Protein AF-A0A7X7URI5-F1 (afdb_monomer)

Sequence (257 aa):
MKNFSVNIKKIWYSVTDGQGRPTDWIPMIDDVKEGTLAITQGTPSVTPLKNELGQTKASKIEASQKEIALEIIGLDPNLIQKFAGGTSTNSGDTHEFKATLAPNSLQRLGIMALSDNNVLYELPYVEFSAAPQIDNTADGQRFVVNGAALYPLDGTTSDFYFTILNETAAKKAAITAFTFANIVGNATINSTAKTVTATVSSAGSATSITPHITVSKGAYVSSPYSGETKNLATTTDYVVEAADGTKETWKVKVNQG

Radius of gyration: 19.39 Å; Cα contacts (8 Å, |Δi|>4): 683; chains: 1; bounding box: 46×36×53 Å

Mean predicted aligned error: 8.71 Å

Structure (mmCIF, N/CA/C/O backbone):
data_AF-A0A7X7URI5-F1
#
_entry.id   AF-A0A7X7URI5-F1
#
loop_
_atom_site.group_PDB
_atom_site.id
_atom_site.type_symbol
_atom_site.label_atom_id
_atom_site.label_alt_id
_atom_site.label_comp_id
_atom_site.label_asym_id
_atom_site.label_entity_id
_atom_site.label_seq_id
_atom_site.pdbx_PDB_ins_code
_atom_site.Cartn_x
_atom_site.Cartn_y
_atom_site.Cartn_z
_atom_site.occupancy
_atom_site.B_iso_or_equiv
_atom_site.auth_seq_id
_atom_site.auth_comp_id
_atom_site.auth_asym_id
_atom_site.auth_atom_id
_atom_site.pdbx_PDB_model_num
ATOM 1 N N . MET A 1 1 ? 1.188 -6.665 -25.127 1.00 55.03 1 MET A N 1
ATOM 2 C CA . MET A 1 1 ? 0.936 -5.364 -24.459 1.00 55.03 1 MET A CA 1
ATOM 3 C C . MET A 1 1 ? 1.970 -4.397 -25.010 1.00 55.03 1 MET A C 1
ATOM 5 O O . MET A 1 1 ? 3.105 -4.817 -25.169 1.00 55.03 1 MET A O 1
ATOM 9 N N . LYS A 1 2 ? 1.602 -3.175 -25.404 1.00 63.09 2 LYS A N 1
ATOM 10 C CA . LYS A 1 2 ? 2.573 -2.216 -25.959 1.00 63.09 2 LYS A CA 1
ATOM 11 C C . LYS A 1 2 ? 3.425 -1.671 -24.804 1.00 63.09 2 LYS A C 1
ATOM 13 O O . LYS A 1 2 ? 2.850 -1.349 -23.770 1.00 63.09 2 LYS A O 1
ATOM 18 N N . ASN A 1 3 ? 4.746 -1.612 -24.969 1.00 79.06 3 ASN A N 1
ATOM 19 C CA . ASN A 1 3 ? 5.656 -1.051 -23.965 1.00 79.06 3 ASN A CA 1
ATOM 20 C C . ASN A 1 3 ? 5.247 0.389 -23.644 1.00 79.06 3 ASN A C 1
ATOM 22 O O . ASN A 1 3 ? 4.914 1.145 -24.563 1.00 79.06 3 ASN A O 1
ATOM 26 N N . PHE A 1 4 ? 5.272 0.763 -22.369 1.00 81.25 4 PHE A N 1
ATOM 27 C CA . PHE A 1 4 ? 4.947 2.119 -21.943 1.00 81.25 4 PHE A CA 1
ATOM 28 C C . PHE A 1 4 ? 5.827 2.571 -20.782 1.00 81.25 4 PHE A C 1
ATOM 30 O O . PHE A 1 4 ? 6.364 1.760 -20.032 1.00 81.25 4 PHE A O 1
ATOM 37 N N . SER A 1 5 ? 5.943 3.887 -20.653 1.00 89.44 5 SER A N 1
ATOM 38 C CA . SER A 1 5 ? 6.639 4.569 -19.573 1.00 89.44 5 SER A CA 1
ATOM 39 C C . SER A 1 5 ? 5.763 5.724 -19.102 1.00 89.44 5 SER A C 1
ATOM 41 O O . SER A 1 5 ? 5.188 6.429 -19.938 1.00 89.44 5 SER A O 1
ATOM 43 N N . VAL A 1 6 ? 5.598 5.871 -17.789 1.00 90.62 6 VAL A N 1
ATOM 44 C CA . VAL A 1 6 ? 4.752 6.903 -17.183 1.00 90.62 6 VAL A CA 1
ATOM 45 C C . VAL A 1 6 ? 5.459 7.581 -16.024 1.00 90.62 6 VAL A C 1
ATOM 47 O O . VAL A 1 6 ? 6.104 6.919 -15.212 1.00 90.62 6 VAL A O 1
ATOM 50 N N . ASN A 1 7 ? 5.259 8.891 -15.918 1.00 91.94 7 ASN A N 1
ATOM 51 C CA . ASN A 1 7 ? 5.652 9.645 -14.738 1.00 91.94 7 ASN A CA 1
ATOM 52 C C . ASN A 1 7 ? 4.745 9.275 -13.563 1.00 91.94 7 ASN A C 1
ATOM 54 O O . ASN A 1 7 ? 3.525 9.126 -13.728 1.00 91.94 7 ASN A O 1
ATOM 58 N N . ILE A 1 8 ? 5.349 9.120 -12.389 1.00 89.88 8 ILE A N 1
ATOM 59 C CA . ILE A 1 8 ? 4.673 8.763 -11.145 1.00 89.88 8 ILE A CA 1
ATOM 60 C C . ILE A 1 8 ? 4.920 9.821 -10.076 1.00 89.88 8 ILE A C 1
ATOM 62 O O . ILE A 1 8 ? 6.035 10.305 -9.910 1.00 89.88 8 ILE A O 1
ATOM 66 N N . LYS A 1 9 ? 3.863 10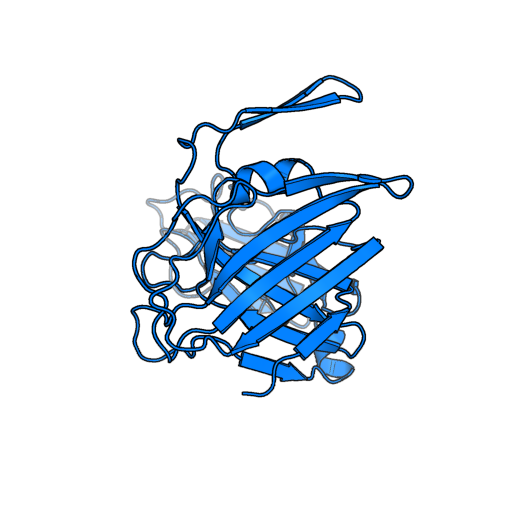.128 -9.324 1.00 87.06 9 LYS A N 1
ATOM 67 C CA . LYS A 1 9 ? 3.888 11.078 -8.204 1.00 87.06 9 LYS A CA 1
ATOM 68 C C . LYS A 1 9 ? 3.913 10.399 -6.838 1.00 87.06 9 LYS A C 1
ATOM 70 O O . LYS A 1 9 ? 4.346 10.998 -5.862 1.00 87.06 9 LYS A O 1
ATOM 75 N N . LYS A 1 10 ? 3.450 9.145 -6.760 1.00 87.56 10 LYS A N 1
ATOM 76 C CA . LYS A 1 10 ? 3.468 8.334 -5.535 1.00 87.56 10 LYS A CA 1
ATOM 77 C C . LYS A 1 10 ? 3.790 6.884 -5.850 1.00 87.56 10 LYS A C 1
ATOM 79 O O . LYS A 1 10 ? 3.393 6.367 -6.898 1.00 87.56 10 LYS A O 1
ATOM 84 N N . ILE A 1 11 ? 4.469 6.224 -4.921 1.00 87.38 11 ILE A N 1
ATOM 85 C CA . ILE A 1 11 ? 4.809 4.809 -5.019 1.00 87.38 11 ILE A CA 1
ATOM 86 C C . ILE A 1 11 ? 4.795 4.159 -3.638 1.00 87.38 11 ILE A C 1
ATOM 88 O O . ILE A 1 11 ? 5.159 4.775 -2.638 1.00 87.38 11 ILE A O 1
ATOM 92 N N . TRP A 1 12 ? 4.345 2.910 -3.593 1.00 88.19 12 TRP A N 1
ATOM 93 C CA . TRP A 1 12 ? 4.240 2.088 -2.397 1.00 88.19 12 TRP A CA 1
ATOM 94 C C . TRP A 1 12 ? 4.859 0.720 -2.652 1.00 88.19 12 TRP A C 1
ATOM 96 O O . TRP A 1 12 ? 4.812 0.202 -3.773 1.00 88.19 12 TRP A O 1
ATOM 106 N N . TYR A 1 13 ? 5.378 0.110 -1.591 1.00 87.81 13 TYR A N 1
ATOM 107 C CA . TYR A 1 13 ? 5.711 -1.310 -1.576 1.00 87.81 13 TYR A CA 1
ATOM 108 C C . TYR A 1 13 ? 4.817 -2.069 -0.606 1.00 87.81 13 TYR A C 1
ATOM 110 O O . TYR A 1 13 ? 4.196 -1.494 0.287 1.00 87.81 13 TYR A O 1
ATOM 118 N N . SER A 1 14 ? 4.801 -3.385 -0.762 1.00 87.38 14 SER A N 1
ATOM 119 C CA . SER A 1 14 ? 4.213 -4.296 0.203 1.00 87.38 14 SER A CA 1
ATOM 120 C C . SER A 1 14 ? 5.041 -5.567 0.318 1.00 87.38 14 SER A C 1
ATOM 122 O O . SER A 1 14 ? 5.548 -6.082 -0.682 1.00 87.38 14 SER A O 1
ATOM 124 N N . VAL A 1 15 ? 5.165 -6.095 1.536 1.00 85.75 15 VAL A N 1
ATOM 125 C CA . VAL A 1 15 ? 5.546 -7.501 1.709 1.00 85.75 15 VAL A CA 1
ATOM 126 C C . VAL A 1 15 ? 4.379 -8.384 1.273 1.00 85.75 15 VAL A C 1
ATOM 128 O O . VAL A 1 15 ? 3.227 -7.953 1.285 1.00 85.75 15 VAL A O 1
ATOM 131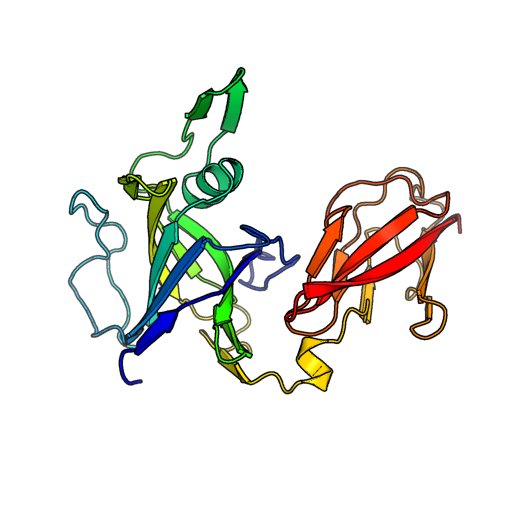 N N . THR A 1 16 ? 4.674 -9.615 0.857 1.00 80.69 16 THR A N 1
ATOM 132 C CA . THR A 1 16 ? 3.636 -10.532 0.372 1.00 80.69 16 THR A CA 1
ATOM 133 C C . THR A 1 16 ? 3.379 -11.670 1.349 1.00 80.69 16 THR A C 1
ATOM 135 O O . THR A 1 16 ? 4.295 -12.119 2.036 1.00 80.69 16 THR A O 1
ATOM 138 N N . ASP A 1 17 ? 2.145 -12.171 1.380 1.00 76.88 17 ASP A N 1
ATOM 139 C CA . ASP A 1 17 ? 1.676 -13.278 2.237 1.00 76.88 17 ASP A CA 1
ATOM 140 C C . ASP A 1 17 ? 2.281 -14.665 1.910 1.00 76.88 17 ASP A C 1
ATOM 142 O O . ASP A 1 17 ? 1.843 -15.693 2.421 1.00 76.88 17 ASP A O 1
ATOM 146 N N . GLY A 1 18 ? 3.303 -14.722 1.054 1.00 70.12 18 GLY A N 1
ATOM 147 C CA . GLY A 1 18 ? 3.876 -15.962 0.529 1.00 70.12 18 GLY A CA 1
ATOM 148 C C . GLY A 1 18 ? 3.114 -16.539 -0.669 1.00 70.12 18 GLY A C 1
ATOM 149 O O . GLY A 1 18 ? 3.675 -17.367 -1.385 1.00 70.12 18 GLY A O 1
ATOM 150 N N . GLN A 1 19 ? 1.892 -16.071 -0.949 1.00 67.62 19 GLN A N 1
ATOM 151 C CA . GLN A 1 19 ? 1.160 -16.351 -2.191 1.00 67.62 19 GLN A CA 1
ATOM 152 C C . GLN A 1 19 ? 1.291 -15.213 -3.216 1.00 67.62 19 GLN A C 1
ATOM 154 O O . GLN A 1 19 ? 0.750 -15.301 -4.318 1.00 67.62 19 GLN A O 1
ATOM 159 N N . GLY A 1 20 ? 2.051 -14.168 -2.884 1.00 70.88 20 GLY A N 1
ATOM 160 C CA . GLY A 1 20 ? 2.268 -13.016 -3.752 1.00 70.88 20 GLY A CA 1
ATOM 161 C C . GLY A 1 20 ? 1.180 -11.953 -3.628 1.00 70.88 20 GLY A C 1
ATOM 162 O O . GLY A 1 20 ? 1.035 -11.142 -4.537 1.00 70.88 20 GLY A O 1
ATOM 163 N N . ARG A 1 21 ? 0.405 -11.945 -2.532 1.00 78.62 21 ARG A N 1
ATOM 164 C CA . ARG A 1 21 ? -0.575 -10.885 -2.271 1.00 78.62 21 ARG A CA 1
ATOM 165 C C . ARG A 1 21 ? 0.010 -9.834 -1.330 1.00 78.62 21 ARG A C 1
ATOM 167 O O . ARG A 1 21 ? 0.537 -10.214 -0.283 1.00 78.62 21 ARG A O 1
ATOM 174 N N . PRO A 1 22 ? -0.099 -8.539 -1.662 1.00 83.88 22 PRO A N 1
ATOM 175 C CA . PRO A 1 22 ? 0.244 -7.440 -0.762 1.00 83.88 22 PRO A CA 1
ATOM 176 C C . PRO A 1 22 ? -0.509 -7.544 0.571 1.00 83.88 22 PRO A C 1
ATOM 178 O O . PRO A 1 22 ? -1.729 -7.712 0.564 1.00 83.88 22 PRO A O 1
ATOM 181 N N . THR A 1 23 ? 0.189 -7.430 1.704 1.00 82.25 23 THR A N 1
ATOM 182 C CA . THR A 1 23 ? -0.454 -7.435 3.035 1.00 82.25 23 THR A CA 1
ATOM 183 C C . THR A 1 23 ? -0.742 -6.026 3.540 1.00 82.25 23 THR A C 1
ATOM 185 O O . THR A 1 23 ? -1.827 -5.762 4.045 1.00 82.25 23 THR A O 1
ATOM 188 N N . ASP A 1 24 ? 0.216 -5.115 3.362 1.00 84.44 24 ASP A N 1
ATOM 189 C CA . ASP A 1 24 ? 0.146 -3.722 3.801 1.00 84.44 24 ASP A CA 1
ATOM 190 C C . ASP A 1 24 ? 0.897 -2.833 2.809 1.00 84.44 24 ASP A C 1
ATOM 192 O O . ASP A 1 24 ? 2.067 -3.086 2.509 1.00 84.44 24 ASP A O 1
ATOM 196 N N . TRP A 1 25 ? 0.232 -1.808 2.277 1.00 86.38 25 TRP A N 1
ATOM 197 C CA . TRP A 1 25 ? 0.869 -0.836 1.391 1.00 86.38 25 TRP A CA 1
ATOM 198 C C . TRP A 1 25 ? 1.564 0.240 2.216 1.00 86.38 25 TRP A C 1
ATOM 200 O O . TRP A 1 25 ? 0.915 0.998 2.938 1.00 86.38 25 TRP A O 1
ATOM 210 N N . ILE A 1 26 ? 2.885 0.310 2.081 1.00 83.44 26 ILE A N 1
ATOM 211 C CA . ILE A 1 26 ? 3.741 1.269 2.773 1.00 83.44 26 ILE A CA 1
ATOM 212 C C . ILE A 1 26 ? 4.273 2.254 1.729 1.00 83.44 26 ILE A C 1
ATOM 214 O O . ILE A 1 26 ? 4.822 1.811 0.713 1.00 83.44 26 ILE A O 1
ATOM 218 N N . PRO A 1 27 ? 4.097 3.572 1.927 1.00 79.38 27 PRO A N 1
ATOM 219 C CA . PRO A 1 27 ? 4.612 4.568 0.999 1.00 79.38 27 PRO A CA 1
ATOM 220 C C . PRO A 1 27 ? 6.135 4.490 0.955 1.00 79.38 27 PRO A C 1
ATOM 222 O O . PRO A 1 27 ? 6.808 4.261 1.957 1.00 79.38 27 PRO A O 1
ATOM 225 N N . MET A 1 28 ? 6.672 4.663 -0.243 1.00 76.19 28 MET A N 1
ATOM 226 C CA . MET A 1 28 ? 8.104 4.795 -0.480 1.00 76.19 28 MET A CA 1
ATOM 227 C C . MET A 1 28 ? 8.564 6.247 -0.293 1.00 76.19 28 MET A C 1
ATOM 229 O O . MET A 1 28 ? 9.663 6.476 0.202 1.00 76.19 28 MET A O 1
ATOM 233 N N . ILE A 1 29 ? 7.720 7.205 -0.699 1.00 67.12 29 ILE A N 1
ATOM 234 C CA . ILE A 1 29 ? 7.810 8.655 -0.464 1.00 67.12 29 ILE A CA 1
ATOM 235 C C . ILE A 1 29 ? 6.389 9.235 -0.631 1.00 67.12 29 ILE A C 1
ATOM 237 O O . ILE A 1 29 ? 5.660 8.785 -1.519 1.00 67.12 29 ILE A O 1
ATOM 241 N N . ASP A 1 30 ? 6.026 10.255 0.151 1.00 55.97 30 ASP A N 1
ATOM 242 C CA . ASP A 1 30 ? 4.775 11.016 -0.025 1.00 55.97 30 ASP A CA 1
ATOM 243 C C . ASP A 1 30 ? 4.833 12.022 -1.199 1.00 55.97 30 ASP A C 1
ATOM 245 O O . ASP A 1 30 ? 3.787 12.379 -1.733 1.00 55.97 30 ASP A O 1
ATOM 249 N N . ASP A 1 31 ? 6.034 12.394 -1.663 1.00 56.31 31 ASP A N 1
ATOM 250 C CA . ASP A 1 31 ? 6.274 13.369 -2.738 1.00 56.31 31 ASP A CA 1
ATOM 251 C C . ASP A 1 31 ? 7.487 12.954 -3.589 1.00 56.31 31 ASP A C 1
ATOM 253 O O . ASP A 1 31 ? 8.614 13.423 -3.396 1.00 56.31 31 ASP A O 1
ATOM 257 N N . VAL A 1 32 ? 7.276 12.034 -4.533 1.00 64.62 32 VAL A N 1
ATOM 258 C CA . VAL A 1 32 ? 8.305 11.688 -5.522 1.00 64.62 32 VAL A CA 1
ATOM 259 C C . VAL A 1 32 ? 8.633 12.947 -6.330 1.00 64.62 32 VAL A C 1
ATOM 261 O O . VAL A 1 32 ? 7.778 13.437 -7.065 1.00 64.62 32 VAL A O 1
ATOM 264 N N . LYS A 1 33 ? 9.859 13.479 -6.202 1.00 71.50 33 LYS A N 1
ATOM 265 C CA . LYS A 1 33 ? 10.286 14.663 -6.971 1.00 71.50 33 LYS A CA 1
ATOM 266 C C . LYS A 1 33 ? 10.233 14.385 -8.468 1.00 71.50 33 LYS A C 1
ATOM 268 O O . LYS A 1 33 ? 9.652 15.152 -9.225 1.00 71.50 33 LYS A O 1
ATOM 273 N N . GLU A 1 34 ? 10.844 13.271 -8.860 1.00 78.06 34 GLU A N 1
ATOM 274 C CA . GLU A 1 34 ? 10.812 12.732 -10.212 1.00 78.06 34 GLU A CA 1
ATOM 275 C C . GLU A 1 34 ? 10.806 11.210 -10.116 1.00 78.06 34 GLU A C 1
ATOM 277 O O . GLU A 1 34 ? 11.608 10.616 -9.389 1.00 78.06 34 GLU A O 1
ATOM 282 N N . GLY A 1 35 ? 9.888 10.567 -10.828 1.00 84.69 35 GLY A N 1
ATOM 283 C CA . GLY A 1 35 ? 9.803 9.119 -10.850 1.00 84.69 35 GLY A CA 1
ATOM 284 C C . GLY A 1 35 ? 9.163 8.624 -12.127 1.00 84.69 35 GLY A C 1
ATOM 285 O O . GLY A 1 35 ? 8.217 9.223 -12.635 1.00 84.69 35 GLY A O 1
ATOM 286 N N . THR A 1 36 ? 9.665 7.502 -12.624 1.00 88.00 36 THR A N 1
ATOM 287 C CA . THR A 1 36 ? 9.162 6.837 -13.818 1.00 88.00 36 THR A CA 1
ATOM 288 C C . THR A 1 36 ? 8.910 5.363 -13.525 1.00 88.00 36 THR A C 1
ATOM 290 O O . THR A 1 36 ? 9.753 4.671 -12.953 1.00 88.00 36 THR A O 1
ATOM 293 N N . LEU A 1 37 ? 7.746 4.875 -13.954 1.00 89.19 37 LEU A N 1
ATOM 294 C CA . LEU A 1 37 ? 7.437 3.453 -14.051 1.00 89.19 37 LEU A CA 1
ATOM 295 C C . LEU A 1 37 ? 7.381 3.072 -15.529 1.00 89.19 37 LEU A C 1
ATOM 297 O O . LEU A 1 37 ? 6.506 3.537 -16.264 1.00 89.19 37 LEU A O 1
ATOM 301 N N . ALA A 1 38 ? 8.283 2.190 -15.948 1.00 86.31 38 ALA A N 1
ATOM 302 C CA . ALA A 1 38 ? 8.253 1.592 -17.272 1.00 86.31 38 ALA A CA 1
ATOM 303 C C . ALA A 1 38 ? 7.856 0.117 -17.189 1.00 86.31 38 ALA A C 1
ATOM 305 O O . ALA A 1 38 ? 8.398 -0.650 -16.389 1.00 86.31 38 ALA A O 1
ATOM 306 N N . ILE A 1 39 ? 6.904 -0.271 -18.040 1.00 82.25 39 ILE A N 1
ATOM 307 C CA . ILE A 1 39 ? 6.461 -1.653 -18.203 1.00 82.25 39 ILE A CA 1
ATOM 308 C C . ILE A 1 39 ? 6.670 -2.061 -19.655 1.00 82.25 39 ILE A C 1
ATOM 310 O O . ILE A 1 39 ? 6.078 -1.502 -20.586 1.00 82.25 39 ILE A O 1
ATOM 314 N N . THR A 1 40 ? 7.490 -3.088 -19.833 1.00 78.94 40 THR A N 1
ATOM 315 C CA . THR A 1 40 ? 7.840 -3.650 -21.137 1.00 78.94 40 THR A CA 1
ATOM 316 C C . THR A 1 40 ? 7.283 -5.067 -21.210 1.00 78.94 40 THR A C 1
ATOM 318 O O . THR A 1 40 ? 7.380 -5.844 -20.257 1.00 78.94 40 THR A O 1
ATOM 321 N N . GLN A 1 41 ? 6.654 -5.430 -22.332 1.00 67.00 41 GLN A N 1
ATOM 322 C CA . GLN A 1 41 ? 6.298 -6.829 -22.547 1.00 67.00 41 GLN A CA 1
ATOM 323 C C . GLN A 1 41 ? 7.589 -7.635 -22.691 1.00 67.00 41 GLN A C 1
ATOM 325 O O . GLN A 1 41 ? 8.385 -7.359 -23.590 1.00 67.00 41 GLN A O 1
ATOM 330 N N . GLY A 1 42 ? 7.767 -8.648 -21.840 1.00 56.56 42 GLY A N 1
ATOM 331 C CA . GLY A 1 42 ? 8.852 -9.599 -22.005 1.00 56.56 42 GLY A CA 1
ATOM 332 C C . GLY A 1 42 ? 8.749 -10.248 -23.382 1.00 56.56 42 GLY A C 1
ATOM 333 O O . GLY A 1 42 ? 7.711 -10.791 -23.763 1.00 56.56 42 GLY A O 1
ATOM 334 N N . THR A 1 43 ? 9.821 -10.178 -24.160 1.00 48.56 43 THR A N 1
ATOM 335 C CA . THR A 1 43 ? 10.012 -11.148 -25.245 1.00 48.56 43 THR A CA 1
ATOM 336 C C . THR A 1 43 ? 10.477 -12.435 -24.559 1.00 48.56 43 THR A C 1
ATOM 338 O O .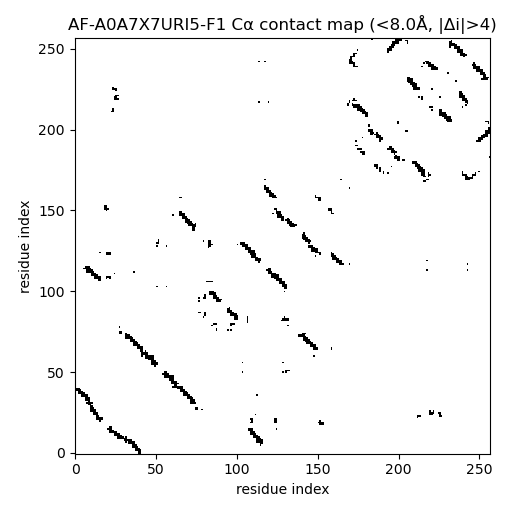 THR A 1 43 ? 11.265 -12.300 -23.623 1.00 48.56 43 THR A O 1
ATOM 341 N N . PRO A 1 44 ? 10.046 -13.661 -24.935 1.00 46.03 44 PRO A N 1
ATOM 342 C CA . PRO A 1 44 ? 10.676 -14.871 -24.412 1.00 46.03 44 PRO A CA 1
ATOM 343 C C . PRO A 1 44 ? 12.176 -14.750 -24.625 1.00 46.03 44 PRO A C 1
ATOM 345 O O . PRO A 1 44 ? 12.668 -14.812 -25.752 1.00 46.03 44 PRO A O 1
ATOM 348 N N . SER A 1 45 ? 12.887 -14.505 -23.538 1.00 40.47 45 SER A N 1
ATOM 349 C CA . SER A 1 45 ? 14.296 -14.212 -23.591 1.00 40.47 45 SER A CA 1
ATOM 350 C C . SER A 1 45 ? 14.988 -15.370 -22.914 1.00 40.47 45 SER A C 1
ATOM 352 O O . SER A 1 45 ? 14.881 -15.584 -21.709 1.00 40.47 45 SER A O 1
ATOM 354 N N . VAL A 1 46 ? 15.728 -16.130 -23.719 1.00 39.66 46 VAL A N 1
ATOM 355 C CA . VAL A 1 46 ? 16.840 -16.938 -23.205 1.00 39.66 46 VAL A CA 1
ATOM 356 C C . VAL A 1 46 ? 17.963 -16.042 -22.672 1.00 39.66 46 VAL A C 1
ATOM 358 O O . VAL A 1 46 ? 18.930 -16.556 -22.117 1.00 39.66 46 VAL A O 1
ATOM 361 N N . THR A 1 47 ? 17.856 -14.714 -22.845 1.00 39.97 47 THR A N 1
ATOM 362 C CA . THR A 1 47 ? 18.742 -13.746 -22.208 1.00 39.97 47 THR A CA 1
ATOM 363 C C . THR A 1 47 ? 18.363 -13.685 -20.736 1.00 39.97 47 THR A C 1
ATOM 365 O O . THR A 1 47 ? 17.242 -13.291 -20.411 1.00 39.97 47 THR A O 1
ATOM 368 N N . PRO A 1 48 ? 19.266 -14.092 -19.840 1.00 48.56 48 PRO A N 1
ATOM 369 C CA . PRO A 1 48 ? 18.965 -14.093 -18.426 1.00 48.56 48 PRO A CA 1
ATOM 370 C C . PRO A 1 48 ? 18.678 -12.672 -17.945 1.00 48.56 48 PRO A C 1
ATOM 372 O O . PRO A 1 48 ? 19.298 -11.730 -18.440 1.00 48.56 48 PRO A O 1
ATOM 375 N N . LEU A 1 49 ? 17.771 -12.510 -16.978 1.00 45.91 49 LEU A N 1
ATOM 376 C CA . LEU A 1 49 ? 17.556 -11.217 -16.316 1.00 45.91 49 LEU A CA 1
ATOM 377 C C . LEU A 1 49 ? 18.923 -10.767 -15.780 1.00 45.91 49 LEU A C 1
ATOM 379 O O . LEU A 1 49 ? 19.545 -11.550 -15.081 1.00 45.91 49 LEU A O 1
ATOM 383 N N . LYS A 1 50 ? 19.464 -9.602 -16.149 1.00 47.12 50 LYS A N 1
ATOM 384 C CA . LYS A 1 50 ? 20.832 -9.200 -15.754 1.00 47.12 50 LYS A CA 1
ATOM 385 C C . LYS A 1 50 ? 20.822 -8.150 -14.649 1.00 47.12 50 LYS A C 1
ATOM 387 O O . LYS A 1 50 ? 19.877 -7.370 -14.539 1.00 47.12 50 LYS A O 1
ATOM 392 N N . ASN A 1 51 ? 21.828 -8.148 -13.777 1.00 43.84 51 ASN A N 1
ATOM 393 C CA . ASN A 1 51 ? 22.083 -7.030 -12.868 1.00 43.84 51 ASN A CA 1
ATOM 394 C C . ASN A 1 51 ? 22.671 -5.832 -13.595 1.00 43.84 51 ASN A C 1
ATOM 396 O O . ASN A 1 51 ? 23.049 -5.927 -14.759 1.00 43.84 51 ASN A O 1
ATOM 400 N N . GLU A 1 52 ? 22.708 -4.710 -12.887 1.00 38.06 52 GLU A N 1
ATOM 401 C CA . GLU A 1 52 ? 23.308 -3.451 -13.337 1.00 38.06 52 GLU A CA 1
ATOM 402 C C . GLU A 1 52 ? 24.800 -3.655 -13.716 1.00 38.06 52 GLU A C 1
ATOM 404 O O . GLU A 1 52 ? 25.365 -2.899 -14.496 1.00 38.06 52 GLU A O 1
ATOM 409 N N . LEU A 1 53 ? 25.431 -4.740 -13.232 1.00 37.22 53 LEU A N 1
ATOM 410 C CA . LEU A 1 53 ? 26.795 -5.186 -13.558 1.00 37.22 53 LEU A CA 1
ATOM 411 C C . LEU A 1 53 ? 26.852 -6.211 -14.716 1.00 37.22 53 LEU A C 1
ATOM 413 O O . LEU A 1 53 ? 27.891 -6.825 -14.960 1.00 37.22 53 LEU A O 1
ATOM 417 N N . GLY A 1 54 ? 25.739 -6.452 -15.415 1.00 46.44 54 GLY A N 1
ATOM 418 C CA . GLY A 1 54 ? 25.641 -7.372 -16.554 1.00 46.44 54 GLY A CA 1
ATOM 419 C C . GLY A 1 54 ? 25.586 -8.868 -16.208 1.00 46.44 54 GLY A C 1
ATOM 420 O O . GLY A 1 54 ? 25.619 -9.700 -17.120 1.00 46.44 54 GLY A O 1
ATOM 421 N N . GLN A 1 55 ? 25.488 -9.235 -14.927 1.00 44.56 55 GLN A N 1
ATOM 422 C CA . GLN A 1 55 ? 25.486 -10.623 -14.448 1.00 44.56 55 GLN A CA 1
ATOM 423 C C . GLN A 1 55 ? 24.086 -11.239 -14.487 1.00 44.56 55 GLN A C 1
ATOM 425 O O . GLN A 1 55 ? 23.112 -10.611 -14.093 1.00 44.56 55 GLN A O 1
ATOM 430 N N . THR A 1 56 ? 23.995 -12.492 -14.919 1.00 43.66 56 THR A N 1
ATOM 431 C CA . THR A 1 56 ? 22.767 -13.299 -14.984 1.00 43.66 56 THR A CA 1
ATOM 432 C C . THR A 1 56 ? 22.130 -13.533 -13.600 1.00 43.66 56 THR A C 1
ATOM 434 O O . THR A 1 56 ? 22.766 -14.107 -12.724 1.00 43.66 56 THR A O 1
ATOM 437 N N . LYS A 1 57 ? 20.858 -13.154 -13.437 1.00 49.69 57 LYS A N 1
ATOM 438 C CA . LYS A 1 57 ? 20.031 -13.181 -12.212 1.00 49.69 57 LYS A CA 1
ATOM 439 C C . LYS A 1 57 ? 18.922 -14.238 -12.213 1.00 49.69 57 LYS A C 1
ATOM 441 O O . LYS A 1 57 ? 18.621 -14.790 -11.166 1.00 49.69 57 LYS A O 1
ATOM 446 N N . ALA A 1 58 ? 18.298 -14.511 -13.359 1.00 47.09 58 ALA A N 1
ATOM 447 C CA . ALA A 1 58 ? 17.272 -15.548 -13.502 1.00 47.09 58 ALA A CA 1
ATOM 448 C C . ALA A 1 58 ? 17.439 -16.243 -14.852 1.00 47.09 58 ALA A C 1
ATOM 450 O O . ALA A 1 58 ? 17.622 -15.578 -15.872 1.00 47.09 58 ALA A O 1
ATOM 451 N N . SER A 1 59 ? 17.420 -17.578 -14.861 1.00 41.19 59 SER A N 1
ATOM 452 C CA . SER A 1 59 ? 17.817 -18.373 -16.029 1.00 41.19 59 SER A CA 1
ATOM 453 C C . SER A 1 59 ? 16.887 -18.218 -17.237 1.00 41.19 59 SER A C 1
ATOM 455 O O . SER A 1 59 ? 17.336 -18.504 -18.344 1.00 41.19 59 SER A O 1
ATOM 457 N N . LYS A 1 60 ? 15.629 -17.784 -17.046 1.00 46.19 60 LYS A N 1
ATOM 458 C CA . LYS A 1 60 ? 14.648 -17.490 -18.109 1.00 46.19 60 LYS A CA 1
ATOM 459 C C . LYS A 1 60 ? 13.608 -16.474 -17.616 1.00 46.19 60 LYS A C 1
ATOM 461 O O . LYS A 1 60 ? 13.123 -16.618 -16.500 1.00 46.19 60 LYS A O 1
ATOM 466 N N . ILE A 1 61 ? 13.249 -15.507 -18.462 1.00 49.38 61 ILE A N 1
ATOM 467 C CA . ILE A 1 61 ? 11.996 -14.740 -18.361 1.00 49.38 61 ILE A CA 1
ATOM 468 C C . ILE A 1 61 ? 11.017 -15.420 -19.318 1.00 49.38 61 ILE A C 1
ATOM 470 O O . ILE A 1 61 ? 11.342 -15.634 -20.492 1.00 49.38 61 ILE A O 1
ATOM 474 N N . GLU A 1 62 ? 9.845 -15.819 -18.836 1.00 51.38 62 GLU A N 1
ATOM 475 C CA . GLU A 1 62 ? 8.847 -16.443 -19.707 1.00 51.38 62 GLU A CA 1
ATOM 476 C C . GLU A 1 62 ? 8.186 -15.394 -20.612 1.00 51.38 62 GLU A C 1
ATOM 478 O O . GLU A 1 62 ? 7.988 -14.250 -20.209 1.00 51.38 62 GLU A O 1
ATOM 483 N N . ALA A 1 63 ? 7.793 -15.783 -21.833 1.00 43.78 63 ALA A N 1
ATOM 484 C CA . ALA A 1 63 ? 7.138 -14.909 -22.825 1.00 43.78 63 ALA A CA 1
ATOM 485 C C . ALA A 1 63 ? 5.908 -14.139 -22.296 1.00 43.78 63 ALA A C 1
ATOM 487 O O . ALA A 1 63 ? 5.436 -13.186 -22.915 1.00 43.78 63 ALA A O 1
ATOM 488 N N . SER A 1 64 ? 5.331 -14.620 -21.196 1.00 52.41 64 SER A N 1
ATOM 489 C CA . SER A 1 64 ? 4.135 -14.101 -20.544 1.00 52.41 64 SER A CA 1
ATOM 490 C C . SER A 1 64 ? 4.422 -12.980 -19.533 1.00 52.41 64 SER A C 1
ATOM 492 O O . SER A 1 64 ? 3.509 -12.198 -19.244 1.00 52.41 64 SER A O 1
ATOM 494 N N . GLN A 1 65 ? 5.654 -12.865 -19.023 1.00 65.75 65 GLN A N 1
ATOM 495 C CA . GLN A 1 65 ? 6.022 -11.963 -17.923 1.00 65.75 65 GLN A CA 1
ATOM 496 C C . GLN A 1 65 ? 6.236 -10.512 -18.392 1.00 65.75 65 GLN A C 1
ATOM 498 O O . GLN A 1 65 ? 6.556 -10.248 -19.556 1.00 65.75 65 GLN A O 1
ATOM 503 N N . LYS A 1 66 ? 6.012 -9.543 -17.493 1.00 73.31 66 LYS A N 1
ATOM 504 C CA . LYS A 1 66 ? 6.270 -8.113 -17.746 1.00 73.31 66 LYS A CA 1
ATOM 505 C C . LYS A 1 66 ? 7.567 -7.703 -17.072 1.00 73.31 66 LYS A C 1
ATOM 507 O O . LYS A 1 66 ? 7.739 -7.951 -15.884 1.00 73.31 66 LYS A O 1
ATOM 512 N N . GLU A 1 67 ? 8.450 -7.054 -17.814 1.00 79.62 67 GLU A N 1
ATOM 513 C CA . GLU A 1 67 ? 9.626 -6.414 -17.233 1.00 79.62 67 GLU A CA 1
ATOM 514 C C . GLU A 1 67 ? 9.220 -5.062 -16.652 1.00 79.62 67 GLU A C 1
ATOM 516 O O . GLU A 1 67 ? 8.476 -4.303 -17.283 1.00 79.62 67 GLU A O 1
ATOM 521 N N . ILE A 1 68 ? 9.704 -4.787 -15.444 1.00 81.62 68 ILE A N 1
ATOM 522 C CA . ILE A 1 68 ? 9.436 -3.570 -14.688 1.00 81.62 68 ILE A CA 1
ATOM 523 C C . ILE A 1 68 ? 10.757 -2.844 -14.481 1.00 81.62 68 ILE A C 1
ATOM 525 O O . ILE A 1 68 ? 11.694 -3.415 -13.920 1.00 81.62 68 ILE A O 1
ATOM 529 N N . ALA A 1 69 ? 10.805 -1.582 -14.886 1.00 83.06 69 ALA A N 1
ATOM 530 C CA . ALA A 1 69 ? 11.870 -0.667 -14.509 1.00 83.06 69 ALA A CA 1
ATOM 531 C C . ALA A 1 69 ? 11.271 0.479 -13.692 1.00 83.06 69 ALA A C 1
ATOM 533 O O . ALA A 1 69 ? 10.290 1.110 -14.099 1.00 83.06 69 ALA A O 1
ATOM 534 N N . LEU A 1 70 ? 11.858 0.707 -12.522 1.00 85.12 70 LEU A N 1
ATOM 535 C CA . LEU A 1 70 ? 11.542 1.817 -11.639 1.00 85.12 70 LEU A CA 1
ATOM 536 C C . LEU A 1 70 ? 12.762 2.723 -11.559 1.00 85.12 70 LEU A C 1
ATOM 538 O O . LEU A 1 70 ? 13.853 2.269 -11.212 1.00 85.12 70 LEU A O 1
ATOM 542 N N . GLU A 1 71 ? 12.546 3.998 -11.845 1.00 87.38 71 GLU A N 1
ATOM 543 C CA . GLU A 1 71 ? 13.537 5.053 -11.688 1.00 87.38 71 GLU A CA 1
ATOM 544 C C . GLU A 1 71 ? 12.937 6.141 -10.807 1.00 87.38 71 GLU A C 1
ATOM 546 O O . GLU A 1 71 ? 11.858 6.645 -11.110 1.00 87.38 71 GLU A O 1
ATOM 551 N N . ILE A 1 72 ? 13.590 6.464 -9.692 1.00 82.75 72 ILE A N 1
ATOM 552 C CA . ILE A 1 72 ? 13.043 7.387 -8.692 1.00 82.75 72 ILE A CA 1
ATOM 553 C C . ILE A 1 72 ? 14.155 8.283 -8.159 1.00 82.75 72 ILE A C 1
ATOM 555 O O . ILE A 1 72 ? 15.233 7.802 -7.813 1.00 82.75 72 ILE A O 1
ATOM 559 N N . ILE A 1 73 ? 13.883 9.580 -8.051 1.00 78.69 73 ILE A N 1
ATOM 560 C CA . ILE A 1 73 ? 14.780 10.567 -7.450 1.00 78.69 73 ILE A CA 1
ATOM 561 C C . ILE A 1 73 ? 14.202 11.032 -6.112 1.00 78.69 73 ILE A C 1
ATOM 563 O O . ILE A 1 73 ? 13.034 11.414 -6.022 1.00 78.69 73 ILE A O 1
ATOM 567 N N . GLY A 1 74 ? 15.047 11.035 -5.075 1.00 68.38 74 GLY A N 1
ATOM 568 C CA . GLY A 1 74 ? 14.699 11.564 -3.749 1.00 68.38 74 GLY A CA 1
ATOM 569 C C . GLY A 1 74 ? 14.088 10.549 -2.777 1.00 68.38 74 GLY A C 1
ATOM 570 O O . GLY A 1 74 ? 13.328 10.946 -1.902 1.00 68.38 74 GLY A O 1
ATOM 571 N N . LEU A 1 75 ? 14.406 9.261 -2.929 1.00 66.94 75 LEU A N 1
ATOM 572 C CA . LEU A 1 75 ? 13.904 8.176 -2.074 1.00 66.94 75 LEU A CA 1
ATOM 573 C C . LEU A 1 75 ? 14.284 8.291 -0.600 1.00 66.94 75 LEU A C 1
ATOM 575 O O . LEU A 1 75 ? 15.393 8.711 -0.273 1.00 66.94 75 LEU A O 1
ATOM 579 N N . ASP A 1 76 ? 13.386 7.796 0.266 1.00 68.81 76 ASP A N 1
ATOM 580 C CA . ASP A 1 76 ? 13.722 7.457 1.649 1.00 68.81 76 ASP A CA 1
ATOM 581 C C . ASP A 1 76 ? 14.848 6.403 1.643 1.00 68.81 76 ASP A C 1
ATOM 583 O O . ASP A 1 76 ? 14.659 5.301 1.113 1.00 68.81 76 ASP A O 1
ATOM 587 N N . PRO A 1 77 ? 16.002 6.703 2.261 1.00 63.16 77 PRO A N 1
ATOM 588 C CA . PRO A 1 77 ? 17.046 5.747 2.603 1.00 63.16 77 PRO A CA 1
ATOM 589 C C . PRO A 1 77 ? 16.561 4.343 2.991 1.00 63.16 77 PRO A C 1
ATOM 591 O O . PRO A 1 77 ? 17.047 3.333 2.478 1.00 63.16 77 PRO A O 1
ATOM 594 N N . ASN A 1 78 ? 15.566 4.241 3.871 1.00 65.88 78 ASN A N 1
ATOM 595 C CA . ASN A 1 78 ? 15.078 2.959 4.385 1.00 65.88 78 ASN A CA 1
ATOM 596 C C . ASN A 1 78 ? 14.453 2.074 3.302 1.00 65.88 78 ASN A C 1
ATOM 598 O O . ASN A 1 78 ? 14.351 0.858 3.471 1.00 65.88 78 ASN A O 1
ATOM 602 N N . LEU A 1 79 ? 14.065 2.651 2.168 1.00 67.69 79 LEU A N 1
ATOM 603 C CA . LEU A 1 79 ? 13.551 1.894 1.044 1.00 67.69 79 LEU A CA 1
ATOM 604 C C . LEU A 1 79 ? 14.642 1.097 0.327 1.00 67.69 79 LEU A C 1
ATOM 606 O O . LEU A 1 79 ? 14.390 -0.030 -0.102 1.00 67.69 79 LEU A O 1
ATOM 610 N N . ILE A 1 80 ? 15.867 1.628 0.250 1.00 69.25 80 ILE A N 1
ATOM 611 C CA . ILE A 1 80 ? 17.008 0.915 -0.341 1.00 69.25 80 ILE A CA 1
ATOM 612 C C . ILE A 1 80 ? 17.210 -0.417 0.385 1.00 69.25 80 ILE A C 1
ATOM 614 O O . ILE A 1 80 ? 17.408 -1.441 -0.261 1.00 69.25 80 ILE A O 1
ATOM 618 N N . GLN A 1 81 ? 17.041 -0.442 1.710 1.00 72.94 81 GLN A N 1
ATOM 619 C CA . GLN A 1 81 ? 17.089 -1.665 2.517 1.00 72.94 81 GLN A CA 1
ATOM 620 C C . GLN A 1 81 ? 16.017 -2.694 2.114 1.00 72.94 81 GLN A C 1
ATOM 622 O O . GLN A 1 81 ? 16.252 -3.895 2.222 1.00 72.94 81 GLN A O 1
ATOM 627 N N . LYS A 1 82 ? 14.830 -2.268 1.666 1.00 75.12 82 LYS A N 1
ATOM 628 C CA . LYS A 1 82 ? 13.751 -3.189 1.263 1.00 75.12 82 LYS A CA 1
ATOM 629 C C . LYS A 1 82 ? 14.016 -3.834 -0.089 1.00 75.12 82 LYS A C 1
ATOM 631 O O . LYS A 1 82 ? 13.676 -4.998 -0.272 1.00 75.12 82 LYS A O 1
ATOM 636 N N . PHE A 1 83 ? 14.662 -3.113 -1.000 1.00 72.38 83 PHE A N 1
ATOM 637 C CA . PHE A 1 83 ? 15.062 -3.665 -2.291 1.00 72.38 83 PHE A CA 1
ATOM 638 C C . PHE A 1 83 ? 16.374 -4.437 -2.220 1.00 72.38 83 PHE A C 1
ATOM 640 O O . PHE A 1 83 ? 16.457 -5.498 -2.817 1.00 72.38 83 PHE A O 1
ATOM 647 N N . ALA A 1 84 ? 17.377 -3.954 -1.486 1.00 67.38 84 ALA A N 1
ATOM 648 C CA . ALA A 1 84 ? 18.700 -4.575 -1.394 1.00 67.38 84 ALA A CA 1
ATOM 649 C C . ALA A 1 84 ? 18.830 -5.624 -0.273 1.00 67.38 84 ALA A C 1
ATOM 651 O O . ALA A 1 84 ? 19.835 -6.334 -0.182 1.00 67.38 84 ALA A O 1
ATOM 652 N N . GLY A 1 85 ? 17.832 -5.715 0.612 1.00 66.38 85 GLY A N 1
ATOM 653 C CA . GLY A 1 85 ? 17.998 -6.321 1.932 1.00 66.38 85 GLY A CA 1
ATOM 654 C C . GLY A 1 85 ? 18.974 -5.520 2.805 1.00 66.38 85 GLY A C 1
ATOM 655 O O . GLY A 1 85 ? 19.614 -4.572 2.351 1.00 66.38 85 GLY A O 1
ATOM 656 N N . GLY A 1 86 ? 19.129 -5.902 4.074 1.00 68.06 86 GLY A N 1
ATOM 657 C CA . GLY A 1 86 ? 20.166 -5.317 4.933 1.00 68.06 86 GLY A CA 1
ATOM 658 C C . GLY A 1 86 ? 19.680 -4.564 6.155 1.00 68.06 86 GLY A C 1
ATOM 659 O O . GLY A 1 86 ? 18.591 -4.827 6.656 1.00 68.06 86 GLY A O 1
ATOM 660 N N . THR A 1 87 ? 20.514 -3.635 6.628 1.00 65.25 87 THR A N 1
ATOM 661 C CA . THR A 1 87 ? 20.221 -2.645 7.679 1.00 65.25 87 THR A CA 1
ATOM 662 C C . THR A 1 87 ? 20.579 -1.243 7.197 1.00 65.25 87 THR A C 1
ATOM 664 O O . THR A 1 87 ? 21.617 -1.063 6.557 1.00 65.25 87 THR A O 1
ATOM 667 N N . SER A 1 88 ? 19.732 -0.267 7.520 1.00 65.50 88 SER A N 1
ATOM 668 C CA . SER A 1 88 ? 20.015 1.162 7.366 1.00 65.50 88 SER A CA 1
ATOM 669 C C . SER A 1 88 ? 20.473 1.727 8.711 1.00 65.50 88 SER A C 1
ATOM 671 O O . SER A 1 88 ? 19.886 1.405 9.748 1.00 65.50 88 SER A O 1
ATOM 673 N N . THR A 1 89 ? 21.521 2.544 8.701 1.00 69.06 89 THR A N 1
ATOM 674 C CA . THR A 1 89 ? 22.018 3.258 9.882 1.00 69.06 89 THR A CA 1
ATOM 675 C C . THR A 1 89 ? 22.133 4.737 9.563 1.00 69.06 89 THR A C 1
ATOM 677 O O . THR A 1 89 ? 22.784 5.120 8.593 1.00 69.06 89 THR A O 1
ATOM 680 N N . ASN A 1 90 ? 21.518 5.565 10.407 1.00 65.56 90 ASN A N 1
ATOM 681 C CA . ASN A 1 90 ? 21.536 7.016 10.260 1.00 65.56 90 ASN A CA 1
ATOM 682 C C . ASN A 1 90 ? 22.526 7.586 11.273 1.00 65.56 90 ASN A C 1
ATOM 684 O O . ASN A 1 90 ? 22.360 7.388 12.478 1.00 65.56 90 ASN A O 1
ATOM 688 N N . SER A 1 91 ? 23.543 8.297 10.794 1.00 66.50 91 SER A N 1
ATOM 689 C CA . SER A 1 91 ? 24.519 8.988 11.635 1.00 66.50 91 SER A CA 1
ATOM 690 C C . SER A 1 91 ? 24.684 10.423 11.143 1.00 66.50 91 SER A C 1
ATOM 692 O O . SER A 1 91 ? 25.487 10.698 10.250 1.00 66.50 91 SER A O 1
ATOM 694 N N . GLY A 1 92 ? 23.916 11.345 11.732 1.00 70.12 92 GLY A N 1
ATOM 695 C CA . GLY A 1 92 ? 23.869 12.742 11.292 1.00 70.12 92 GLY A CA 1
ATOM 696 C C . GLY A 1 92 ? 23.320 12.855 9.869 1.00 70.12 92 GLY A C 1
ATOM 697 O O . GLY A 1 92 ? 22.279 12.277 9.572 1.00 70.12 92 GLY A O 1
ATOM 698 N N . ASP A 1 93 ? 24.050 13.546 8.994 1.00 61.81 93 ASP A N 1
ATOM 699 C CA . ASP A 1 93 ? 23.677 13.746 7.584 1.00 61.81 93 ASP A CA 1
ATOM 700 C C . ASP A 1 93 ? 24.026 12.544 6.682 1.00 61.81 93 ASP A C 1
ATOM 702 O O . ASP A 1 93 ? 23.778 12.567 5.477 1.00 61.81 93 ASP A O 1
ATOM 706 N N . THR A 1 94 ? 24.639 11.492 7.238 1.00 58.84 94 THR A N 1
ATOM 707 C CA . THR A 1 94 ? 25.028 10.289 6.489 1.00 58.84 94 THR A CA 1
ATOM 708 C C . THR A 1 94 ? 24.068 9.139 6.768 1.00 58.84 94 THR A C 1
ATOM 710 O O . THR A 1 94 ? 23.884 8.723 7.915 1.00 58.84 94 THR A O 1
ATOM 713 N N . HIS A 1 95 ? 23.510 8.588 5.692 1.00 62.72 95 HIS A N 1
ATOM 714 C CA . HIS A 1 95 ? 22.778 7.327 5.698 1.00 62.72 95 HIS A CA 1
ATOM 715 C C . HIS A 1 95 ? 23.671 6.230 5.120 1.00 62.72 95 HIS A C 1
ATOM 717 O O . HIS A 1 95 ? 24.067 6.297 3.956 1.00 62.72 95 HIS A O 1
ATOM 723 N N . GLU A 1 96 ? 24.003 5.230 5.933 1.00 65.75 96 GLU A N 1
ATOM 724 C CA . GLU A 1 96 ? 24.801 4.081 5.509 1.00 65.75 96 GLU A CA 1
ATOM 725 C C . GLU A 1 96 ? 23.913 2.843 5.373 1.00 65.75 96 GLU A C 1
ATOM 727 O O . GLU A 1 96 ? 23.208 2.458 6.312 1.00 65.75 96 GLU A O 1
ATOM 732 N N . PHE A 1 97 ? 23.983 2.193 4.209 1.00 65.88 97 PHE A N 1
ATOM 733 C CA . PHE A 1 97 ? 23.291 0.934 3.950 1.00 65.88 97 PHE A CA 1
ATOM 734 C C . PHE A 1 97 ? 24.279 -0.210 3.924 1.00 65.88 97 PHE A C 1
ATOM 736 O O . PHE A 1 97 ? 25.211 -0.240 3.120 1.00 65.88 97 PHE A O 1
ATOM 743 N N . LYS A 1 98 ? 24.007 -1.212 4.751 1.00 69.06 98 LYS A N 1
ATOM 744 C CA . LYS A 1 98 ? 24.715 -2.480 4.693 1.00 69.06 98 LYS A CA 1
ATOM 745 C C . LYS A 1 98 ? 23.788 -3.534 4.120 1.00 69.06 98 LYS A C 1
ATOM 747 O O . LYS A 1 98 ? 22.988 -4.110 4.857 1.00 69.06 98 LYS A O 1
ATOM 752 N N . ALA A 1 99 ? 23.913 -3.797 2.821 1.00 67.12 99 ALA A N 1
ATOM 753 C CA . ALA A 1 99 ? 23.264 -4.947 2.206 1.00 67.12 99 ALA A CA 1
ATOM 754 C C . ALA A 1 99 ? 23.747 -6.225 2.914 1.00 67.12 99 ALA A C 1
ATOM 756 O O . ALA A 1 99 ? 24.948 -6.472 3.030 1.00 67.12 99 ALA A O 1
ATOM 757 N N . THR A 1 100 ? 22.817 -7.020 3.441 1.00 66.50 100 THR A N 1
ATOM 758 C CA . THR A 1 100 ? 23.131 -8.329 4.049 1.00 66.50 100 THR A CA 1
ATOM 759 C C . THR A 1 100 ? 22.926 -9.477 3.076 1.00 66.50 100 THR A C 1
ATOM 761 O O . THR A 1 100 ? 23.361 -10.597 3.340 1.00 66.50 100 THR A O 1
ATOM 764 N N . LEU A 1 101 ? 22.258 -9.208 1.958 1.00 68.38 101 LEU A N 1
ATOM 765 C CA . LEU A 1 101 ? 22.025 -10.186 0.919 1.00 68.38 101 LEU A CA 1
ATOM 766 C C . LEU A 1 101 ? 23.255 -10.299 0.025 1.00 68.38 101 LEU A C 1
ATOM 768 O O . LEU A 1 101 ? 23.904 -9.307 -0.305 1.00 68.38 101 LEU A O 1
ATOM 772 N N . ALA A 1 102 ? 23.575 -11.532 -0.368 1.00 66.69 102 ALA A N 1
ATOM 773 C CA . ALA A 1 102 ? 24.672 -11.776 -1.286 1.00 66.69 102 ALA A CA 1
ATOM 774 C C . ALA A 1 102 ? 24.415 -11.039 -2.614 1.00 66.69 102 ALA A C 1
ATOM 776 O O . ALA A 1 102 ? 23.252 -10.966 -3.044 1.00 66.69 102 ALA A O 1
ATOM 777 N N . PRO A 1 103 ? 25.473 -10.558 -3.295 1.00 55.25 103 PRO A N 1
ATOM 778 C CA . PRO A 1 103 ? 25.361 -10.090 -4.669 1.00 55.25 103 PRO A CA 1
ATOM 779 C C . PRO A 1 103 ? 24.597 -11.139 -5.489 1.00 55.25 103 PRO A C 1
ATOM 781 O O . PRO A 1 103 ? 24.984 -12.307 -5.484 1.00 55.25 103 PRO A O 1
ATOM 784 N N . ASN A 1 104 ? 23.511 -10.725 -6.155 1.00 57.59 104 ASN A N 1
ATOM 785 C CA . ASN A 1 104 ? 22.569 -11.565 -6.927 1.00 57.59 104 ASN A CA 1
ATOM 786 C C . ASN A 1 104 ? 21.412 -12.228 -6.160 1.00 57.59 104 ASN A C 1
ATOM 788 O O . ASN A 1 104 ? 20.716 -13.071 -6.724 1.00 57.59 104 ASN A O 1
ATOM 792 N N . SER A 1 105 ? 21.150 -11.835 -4.916 1.00 70.44 105 SER A N 1
ATOM 793 C CA . SER A 1 105 ? 19.898 -12.220 -4.254 1.00 70.44 105 SER A CA 1
ATOM 794 C C . SER A 1 105 ? 18.687 -11.548 -4.915 1.00 70.44 105 SER A C 1
ATOM 796 O O . SER A 1 105 ? 18.809 -10.497 -5.551 1.00 70.44 105 SER A O 1
ATOM 798 N N . LEU A 1 106 ? 17.512 -12.152 -4.749 1.00 73.25 106 LEU A N 1
ATOM 799 C CA . LEU A 1 106 ? 16.242 -11.637 -5.260 1.00 73.25 106 LEU A CA 1
ATOM 800 C C . LEU A 1 106 ? 15.366 -11.181 -4.092 1.00 73.25 106 LEU A C 1
ATOM 802 O O . LEU A 1 106 ? 15.382 -11.793 -3.022 1.00 73.25 106 LEU A O 1
ATOM 806 N N . GLN A 1 107 ? 14.613 -10.103 -4.292 1.00 80.25 107 GLN A N 1
ATOM 807 C CA . GLN A 1 107 ? 13.584 -9.633 -3.364 1.00 80.25 107 GLN A CA 1
ATOM 808 C C . GLN A 1 107 ? 12.221 -9.693 -4.033 1.00 80.25 107 GLN A C 1
ATOM 810 O O . GLN A 1 107 ? 12.094 -9.410 -5.219 1.00 80.25 107 GLN A O 1
ATOM 815 N N . ARG A 1 108 ? 11.197 -10.074 -3.271 1.00 83.31 108 ARG A N 1
ATOM 816 C CA . ARG A 1 108 ? 9.831 -10.219 -3.773 1.00 83.31 108 ARG A CA 1
ATOM 817 C C . ARG A 1 108 ? 8.909 -9.293 -3.013 1.00 83.31 108 ARG A C 1
ATOM 819 O O . ARG A 1 108 ? 8.748 -9.444 -1.804 1.00 83.31 108 ARG A O 1
ATOM 826 N N . LEU A 1 109 ? 8.331 -8.343 -3.732 1.00 86.69 109 LEU A N 1
ATOM 827 C CA . LEU A 1 109 ? 7.518 -7.269 -3.179 1.00 86.69 109 LEU A CA 1
ATOM 828 C C . LEU A 1 109 ? 6.295 -7.050 -4.069 1.00 86.69 109 LEU A C 1
ATOM 830 O O . LEU A 1 109 ? 6.356 -7.262 -5.278 1.00 86.69 109 LEU A O 1
ATOM 834 N N . GLY A 1 110 ? 5.204 -6.580 -3.478 1.00 88.44 110 GLY A N 1
ATOM 835 C CA . GLY A 1 110 ? 4.158 -5.901 -4.232 1.00 88.44 110 GLY A CA 1
ATOM 836 C C . GLY A 1 110 ? 4.569 -4.453 -4.479 1.00 88.44 110 GLY A C 1
ATOM 837 O O . GLY A 1 110 ? 5.110 -3.819 -3.574 1.00 88.44 110 GLY A O 1
ATOM 838 N N . ILE A 1 111 ? 4.300 -3.924 -5.672 1.00 89.31 111 ILE A N 1
ATOM 839 C CA . ILE A 1 111 ? 4.477 -2.508 -6.011 1.00 89.31 111 ILE A CA 1
ATOM 840 C C . ILE A 1 111 ? 3.138 -1.901 -6.399 1.00 89.31 111 ILE A C 1
ATOM 842 O O . ILE A 1 111 ? 2.375 -2.477 -7.173 1.00 89.31 111 ILE A O 1
ATOM 846 N N . MET A 1 112 ? 2.885 -0.697 -5.906 1.00 90.06 112 MET A N 1
ATOM 847 C CA . MET A 1 112 ? 1.794 0.143 -6.370 1.00 90.06 112 MET A CA 1
ATOM 848 C C . MET A 1 112 ? 2.365 1.507 -6.737 1.00 90.06 112 MET A C 1
ATOM 850 O O . MET A 1 112 ? 3.198 2.035 -6.008 1.00 90.06 112 MET A O 1
ATOM 854 N N . ALA A 1 113 ? 1.939 2.084 -7.855 1.00 90.88 113 ALA A N 1
ATOM 855 C CA . ALA A 1 113 ? 2.381 3.409 -8.278 1.00 90.88 113 ALA A CA 1
ATOM 856 C C . ALA A 1 113 ? 1.210 4.230 -8.811 1.00 90.88 113 ALA A C 1
ATOM 858 O O . ALA A 1 113 ? 0.347 3.715 -9.520 1.00 90.88 113 ALA A O 1
ATOM 859 N N . LEU A 1 114 ? 1.180 5.518 -8.486 1.00 90.94 114 LEU A N 1
ATOM 860 C CA . LEU A 1 114 ? 0.181 6.457 -8.977 1.00 90.94 114 LEU A CA 1
ATOM 861 C C . LEU A 1 114 ? 0.841 7.420 -9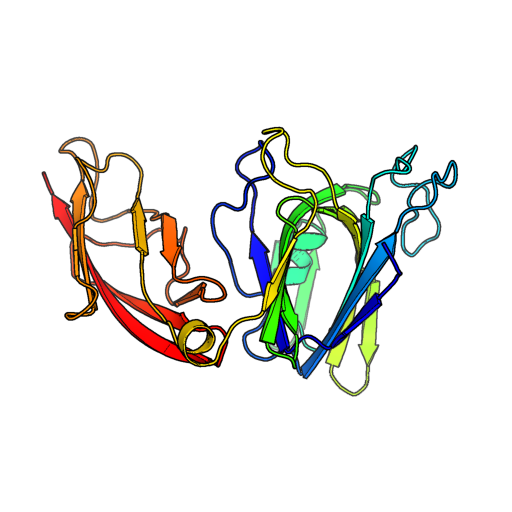.958 1.00 90.94 114 LEU A C 1
ATOM 863 O O . LEU A 1 114 ? 1.740 8.176 -9.592 1.00 90.94 114 LEU A O 1
ATOM 867 N N . SER A 1 115 ? 0.363 7.399 -11.199 1.00 91.38 115 SER A N 1
ATOM 868 C CA . SER A 1 115 ? 0.805 8.340 -12.231 1.00 91.38 115 SER A CA 1
ATOM 869 C C . SER A 1 115 ? 0.234 9.745 -12.049 1.00 91.38 115 SER A C 1
ATOM 871 O O . SER A 1 115 ? -0.799 9.936 -11.397 1.00 91.38 115 SER A O 1
ATOM 873 N N . ASP A 1 116 ? 0.849 10.719 -12.718 1.00 88.00 116 ASP A N 1
ATOM 874 C CA . ASP A 1 116 ? 0.354 12.104 -12.784 1.00 88.00 116 ASP A CA 1
ATOM 8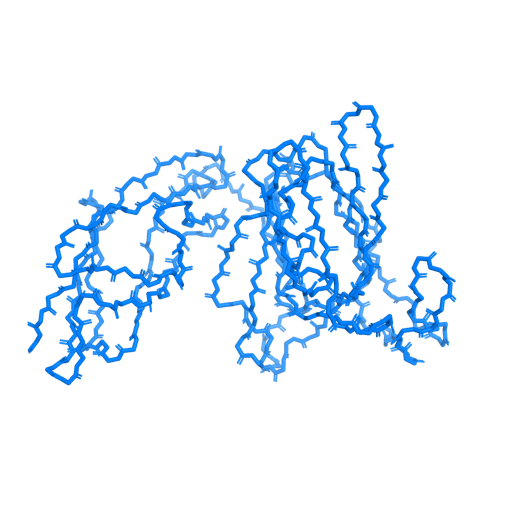75 C C . ASP A 1 116 ? -1.083 12.189 -13.316 1.00 88.00 116 ASP A C 1
ATOM 877 O O . ASP A 1 116 ? -1.874 13.021 -12.872 1.00 88.00 116 ASP A O 1
ATOM 881 N N . ASN A 1 117 ? -1.460 11.246 -14.183 1.00 87.50 117 ASN A N 1
ATOM 882 C CA . ASN A 1 117 ? -2.783 11.149 -14.800 1.00 87.50 117 ASN A CA 1
ATOM 883 C C . ASN A 1 117 ? -3.809 10.364 -13.955 1.00 87.50 117 ASN A C 1
ATOM 885 O O . ASN A 1 117 ? -4.812 9.895 -14.490 1.00 87.50 117 ASN A O 1
ATOM 889 N N . ASN A 1 118 ? -3.564 10.178 -12.652 1.00 87.19 118 ASN A N 1
ATOM 890 C CA . ASN A 1 118 ? -4.437 9.439 -11.724 1.00 87.19 118 ASN A CA 1
ATOM 891 C C . ASN A 1 118 ? -4.718 7.980 -12.132 1.00 87.19 118 ASN A C 1
ATOM 893 O O . ASN A 1 118 ? -5.723 7.387 -11.732 1.00 87.19 118 ASN A O 1
ATOM 897 N N . VAL A 1 119 ? -3.817 7.378 -12.908 1.00 90.38 119 VAL A N 1
ATOM 898 C CA . VAL A 1 119 ? -3.824 5.934 -13.153 1.00 90.38 119 VAL A CA 1
ATOM 899 C C . VAL A 1 119 ? -2.993 5.265 -12.067 1.00 90.38 119 VAL A C 1
ATOM 901 O O . VAL A 1 119 ? -1.809 5.578 -11.920 1.00 90.38 119 VAL A O 1
ATOM 904 N N . LEU A 1 120 ? -3.632 4.375 -11.315 1.00 90.94 120 LEU A N 1
ATOM 905 C CA . LEU A 1 120 ? -3.030 3.516 -10.308 1.00 90.94 120 LEU A CA 1
ATOM 906 C C . LEU A 1 120 ? -2.579 2.213 -10.972 1.00 90.94 120 LEU A C 1
ATOM 908 O O . LEU A 1 120 ? -3.387 1.528 -11.596 1.00 90.94 120 LEU A O 1
ATOM 912 N N . TYR A 1 121 ? -1.301 1.896 -10.836 1.00 91.00 121 TYR A N 1
ATOM 913 C CA . TYR A 1 121 ? -0.641 0.701 -11.342 1.00 91.00 121 TYR A CA 1
ATOM 914 C C . TYR A 1 121 ? -0.418 -0.233 -10.160 1.00 91.00 121 TYR A C 1
ATOM 916 O O . TYR A 1 121 ? 0.267 0.152 -9.217 1.00 91.00 121 TYR A O 1
ATOM 924 N N . GLU A 1 122 ? -0.989 -1.433 -10.197 1.00 88.12 122 GLU A N 1
ATOM 925 C CA . GLU A 1 122 ? -0.869 -2.425 -9.127 1.00 88.12 122 GLU A CA 1
ATOM 926 C C . GLU A 1 122 ? -0.185 -3.678 -9.673 1.00 88.12 122 GLU A C 1
ATOM 928 O O . GLU A 1 122 ? -0.685 -4.357 -10.573 1.00 88.12 122 GLU A O 1
ATOM 933 N N . LEU A 1 123 ? 0.993 -3.953 -9.122 1.00 88.31 123 LEU A N 1
ATOM 934 C CA . LEU A 1 123 ? 1.853 -5.087 -9.420 1.00 88.31 123 LEU A CA 1
ATOM 935 C C . LEU A 1 123 ? 1.938 -5.932 -8.140 1.00 88.31 123 LEU A C 1
ATOM 937 O O . LEU A 1 123 ? 2.810 -5.690 -7.303 1.00 88.31 123 LEU A O 1
ATOM 941 N N . PRO A 1 124 ? 1.011 -6.878 -7.926 1.00 84.19 124 PRO A N 1
ATOM 942 C CA . PRO A 1 124 ? 0.874 -7.569 -6.643 1.00 84.19 124 PRO A CA 1
ATOM 943 C C . PRO A 1 124 ? 2.109 -8.400 -6.282 1.00 84.19 124 PRO A C 1
ATOM 945 O O . PRO A 1 124 ? 2.431 -8.531 -5.102 1.00 84.19 124 PRO A O 1
ATOM 948 N N . TYR A 1 125 ? 2.823 -8.908 -7.290 1.00 84.62 125 TYR A N 1
ATOM 949 C CA . TYR A 1 125 ? 3.996 -9.743 -7.094 1.00 84.62 125 TYR A CA 1
ATOM 950 C C . TYR A 1 125 ? 5.090 -9.413 -8.110 1.00 84.62 125 TYR A C 1
ATOM 952 O O . TYR A 1 125 ? 4.977 -9.721 -9.294 1.00 84.62 125 TYR A O 1
ATOM 960 N N . VAL A 1 126 ? 6.161 -8.776 -7.643 1.00 83.94 126 VAL A N 1
ATOM 961 C CA . VAL A 1 126 ? 7.319 -8.400 -8.457 1.00 83.94 126 VAL A CA 1
ATOM 962 C C . VAL A 1 126 ? 8.580 -8.958 -7.829 1.00 83.94 126 VAL A C 1
ATOM 964 O O . VAL A 1 126 ? 8.794 -8.848 -6.621 1.00 83.94 126 VAL A O 1
ATOM 967 N N . GLU A 1 127 ? 9.431 -9.543 -8.661 1.00 82.69 127 GLU A N 1
ATOM 968 C CA . GLU A 1 127 ? 10.757 -9.993 -8.266 1.00 82.69 127 GLU A CA 1
ATOM 969 C C . GLU A 1 127 ? 11.814 -8.985 -8.729 1.00 82.69 127 GLU A C 1
ATOM 971 O O . GLU A 1 127 ? 11.960 -8.723 -9.923 1.00 82.69 127 GLU A O 1
ATOM 976 N N . PHE A 1 128 ? 12.545 -8.414 -7.774 1.00 78.44 128 PHE A N 1
ATOM 977 C CA . PHE A 1 128 ? 13.596 -7.423 -7.977 1.00 78.44 128 PHE A CA 1
ATOM 978 C C . PHE A 1 128 ? 14.987 -7.987 -7.713 1.00 78.44 128 PHE A C 1
ATOM 980 O O . PHE A 1 128 ? 15.192 -8.881 -6.890 1.00 78.44 128 PHE A O 1
ATOM 987 N N . SER A 1 129 ? 15.966 -7.361 -8.361 1.00 70.88 129 SER A N 1
ATOM 988 C CA . SER A 1 129 ? 17.373 -7.430 -7.966 1.00 70.88 129 SER A CA 1
ATOM 989 C C . SER A 1 129 ? 17.593 -6.894 -6.557 1.00 70.88 129 SER A C 1
ATOM 991 O O . SER A 1 129 ? 17.243 -5.746 -6.300 1.00 70.88 129 SER A O 1
ATOM 993 N N . ALA A 1 130 ? 18.313 -7.629 -5.707 1.00 68.62 130 ALA A N 1
ATOM 994 C CA . ALA A 1 130 ? 18.796 -7.102 -4.428 1.00 68.62 130 ALA A CA 1
ATOM 995 C C . ALA A 1 130 ? 20.009 -6.152 -4.540 1.00 68.62 130 ALA A C 1
ATOM 997 O O . ALA A 1 130 ? 20.734 -5.934 -3.575 1.00 68.62 130 ALA A O 1
ATOM 998 N N . ALA A 1 131 ? 20.257 -5.603 -5.727 1.00 71.06 131 ALA A N 1
ATOM 999 C CA . ALA A 1 131 ? 21.328 -4.652 -6.005 1.00 71.06 131 ALA A CA 1
ATOM 1000 C C . ALA A 1 131 ? 20.776 -3.557 -6.930 1.00 71.06 131 ALA A C 1
ATOM 1002 O O . ALA A 1 131 ? 20.862 -3.720 -8.152 1.00 71.06 131 ALA A O 1
ATOM 1003 N N . PRO A 1 132 ? 20.112 -2.528 -6.375 1.00 74.50 132 PRO A N 1
ATOM 1004 C CA . PRO A 1 132 ? 19.692 -1.358 -7.138 1.00 74.50 132 PRO A CA 1
ATOM 1005 C C . PRO A 1 132 ? 20.910 -0.507 -7.522 1.00 74.50 132 PRO A C 1
ATOM 1007 O O . PRO A 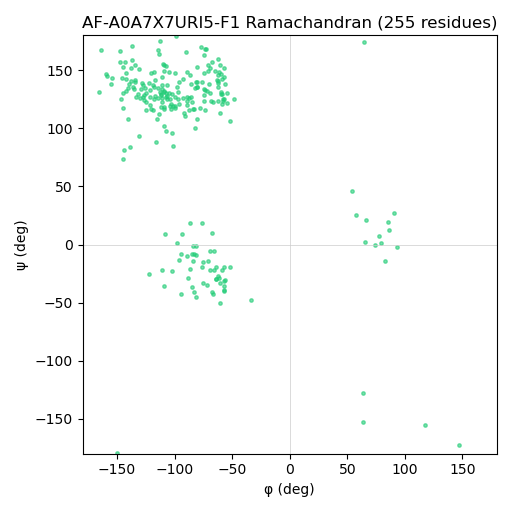1 132 ? 21.895 -0.466 -6.779 1.00 74.50 132 PRO A O 1
ATOM 1010 N N . GLN A 1 133 ? 20.844 0.185 -8.658 1.00 77.50 133 GLN A N 1
ATOM 1011 C CA . GLN A 1 133 ? 21.812 1.233 -8.985 1.00 77.50 133 GLN A CA 1
ATOM 1012 C C . GLN A 1 133 ? 21.413 2.510 -8.248 1.00 77.50 133 GLN A C 1
ATOM 1014 O O . GLN A 1 133 ? 20.239 2.884 -8.212 1.00 77.50 133 GLN A O 1
ATOM 1019 N N . ILE A 1 134 ? 22.403 3.165 -7.646 1.00 75.88 134 ILE A N 1
ATOM 1020 C CA . ILE A 1 134 ? 22.237 4.442 -6.961 1.00 75.88 134 ILE A CA 1
ATOM 1021 C C . ILE A 1 134 ? 23.228 5.422 -7.577 1.00 75.88 134 ILE A C 1
ATOM 1023 O O . ILE A 1 134 ? 24.438 5.244 -7.430 1.00 75.88 134 ILE A O 1
ATOM 1027 N N . ASP A 1 135 ? 22.711 6.462 -8.224 1.00 78.62 135 ASP A N 1
ATOM 1028 C CA . ASP A 1 135 ? 23.515 7.543 -8.783 1.00 78.62 135 ASP A CA 1
ATOM 1029 C C . ASP A 1 135 ? 23.294 8.830 -7.999 1.00 78.62 135 ASP A C 1
ATOM 1031 O O . ASP A 1 135 ? 22.163 9.249 -7.744 1.00 78.62 135 ASP A O 1
ATOM 1035 N N . ASN A 1 136 ? 24.384 9.512 -7.660 1.00 76.62 136 ASN A N 1
ATOM 1036 C CA . ASN A 1 136 ? 24.300 10.856 -7.104 1.00 76.62 136 ASN A CA 1
ATOM 1037 C C . ASN A 1 136 ? 24.046 11.849 -8.244 1.00 76.62 136 ASN A C 1
ATOM 1039 O O . ASN A 1 136 ? 24.883 12.004 -9.133 1.00 76.62 136 ASN A O 1
ATOM 1043 N N . THR A 1 137 ? 22.906 12.533 -8.211 1.00 71.94 137 THR A N 1
ATOM 1044 C CA . THR A 1 137 ? 22.553 13.596 -9.163 1.00 71.94 137 THR A CA 1
ATOM 1045 C C . THR A 1 137 ? 22.456 14.942 -8.442 1.00 71.94 137 THR A C 1
ATOM 1047 O O . THR A 1 137 ? 22.440 14.986 -7.211 1.00 71.94 137 THR A O 1
ATOM 1050 N N . ALA A 1 138 ? 22.396 16.050 -9.189 1.00 73.94 138 ALA A N 1
ATOM 1051 C CA . ALA A 1 138 ? 22.244 17.385 -8.600 1.00 73.94 138 ALA A CA 1
ATOM 1052 C C . ALA A 1 138 ? 20.926 17.538 -7.811 1.00 73.94 138 ALA A C 1
ATOM 1054 O O . ALA A 1 138 ? 20.882 18.271 -6.825 1.00 73.94 138 ALA A O 1
ATOM 1055 N N . ASP A 1 139 ? 19.886 16.798 -8.208 1.00 70.94 139 ASP A N 1
ATOM 1056 C CA . ASP A 1 139 ? 18.528 16.901 -7.662 1.00 70.94 139 ASP A CA 1
ATOM 1057 C C . ASP A 1 139 ? 18.241 15.894 -6.527 1.00 70.94 139 ASP A C 1
ATOM 1059 O O . ASP A 1 139 ? 17.214 15.984 -5.836 1.00 70.94 139 ASP A O 1
ATOM 1063 N N . GLY A 1 140 ? 19.174 14.962 -6.296 1.00 72.75 140 GLY A N 1
ATOM 1064 C CA . GLY A 1 140 ? 19.128 13.943 -5.248 1.00 72.75 140 GLY A CA 1
ATOM 1065 C C . GLY A 1 140 ? 19.787 12.623 -5.657 1.00 72.75 140 GLY A C 1
ATOM 1066 O O . GLY A 1 140 ? 20.399 12.503 -6.719 1.00 72.75 140 GLY A O 1
ATOM 1067 N N . GLN A 1 141 ? 19.652 11.598 -4.816 1.00 76.62 141 GLN A N 1
ATOM 1068 C CA . GLN A 1 141 ? 20.017 10.235 -5.202 1.00 76.62 141 GLN A CA 1
ATOM 1069 C C . GLN A 1 141 ? 18.953 9.676 -6.146 1.00 76.62 141 GLN A C 1
ATOM 1071 O O . GLN A 1 141 ? 17.764 9.653 -5.811 1.00 76.62 141 GLN A O 1
ATOM 1076 N N . ARG A 1 142 ? 19.395 9.247 -7.327 1.00 80.69 142 ARG A N 1
ATOM 1077 C CA . ARG A 1 142 ? 18.601 8.496 -8.290 1.00 80.69 142 ARG A CA 1
ATOM 1078 C C . ARG A 1 142 ? 18.761 7.021 -7.992 1.00 80.69 142 ARG A C 1
ATOM 1080 O O . ARG A 1 142 ? 19.873 6.512 -7.935 1.00 80.69 142 ARG A O 1
ATOM 1087 N N . PHE A 1 143 ? 17.641 6.348 -7.839 1.00 81.00 143 PHE A N 1
ATOM 1088 C CA . PHE A 1 143 ? 17.561 4.920 -7.624 1.00 81.00 143 PHE A CA 1
ATOM 1089 C C . PHE A 1 143 ? 16.944 4.267 -8.842 1.00 81.00 143 PHE A C 1
ATOM 1091 O O . PHE A 1 143 ? 15.861 4.661 -9.281 1.00 81.00 143 PHE A O 1
ATOM 1098 N N . VAL A 1 144 ? 17.626 3.252 -9.353 1.00 81.56 144 VAL A N 1
ATOM 1099 C CA . VAL A 1 144 ? 17.155 2.443 -10.468 1.00 81.56 144 VAL A CA 1
ATOM 1100 C C . VAL A 1 144 ? 17.082 0.998 -10.009 1.00 81.56 144 VAL A C 1
ATOM 1102 O O . VAL A 1 144 ? 18.046 0.438 -9.478 1.00 81.56 144 VAL A O 1
ATOM 1105 N N . VAL A 1 145 ? 15.919 0.384 -10.208 1.00 79.56 145 VAL A N 1
ATOM 1106 C CA . VAL A 1 145 ? 15.745 -1.047 -9.983 1.00 79.56 145 VAL A CA 1
ATOM 1107 C C . VAL A 1 145 ? 14.947 -1.674 -11.113 1.00 79.56 145 VAL A C 1
ATOM 1109 O O . VAL A 1 145 ? 13.915 -1.170 -11.557 1.00 79.56 145 VAL A O 1
ATOM 1112 N N . ASN A 1 146 ? 15.443 -2.825 -11.549 1.00 79.69 146 ASN A N 1
ATOM 1113 C CA . ASN A 1 146 ? 14.834 -3.645 -12.578 1.00 79.69 146 ASN A CA 1
ATOM 1114 C C . ASN A 1 146 ? 14.302 -4.943 -11.961 1.00 79.69 146 ASN A C 1
ATOM 1116 O O . ASN A 1 146 ? 14.981 -5.583 -11.142 1.00 79.69 146 ASN A O 1
ATOM 1120 N N . GLY A 1 147 ? 13.103 -5.341 -12.375 1.00 79.12 147 GLY A N 1
ATOM 1121 C CA . GLY A 1 147 ? 12.424 -6.542 -11.909 1.00 79.12 147 GLY A CA 1
ATOM 1122 C C . GLY A 1 147 ? 11.499 -7.153 -12.955 1.00 79.12 147 GLY A C 1
ATOM 1123 O O . GLY A 1 147 ? 11.372 -6.658 -14.075 1.00 79.12 147 GLY A O 1
ATOM 1124 N N . ALA A 1 148 ? 10.847 -8.247 -12.579 1.00 77.88 148 ALA A N 1
ATOM 1125 C CA . ALA A 1 148 ? 9.841 -8.914 -13.395 1.00 77.88 148 ALA A CA 1
ATOM 1126 C C . ALA A 1 148 ? 8.547 -9.080 -12.596 1.00 77.88 148 ALA A C 1
ATOM 1128 O O . ALA A 1 148 ? 8.564 -9.585 -11.471 1.00 77.88 148 ALA A O 1
ATOM 1129 N N . ALA A 1 149 ? 7.426 -8.656 -13.179 1.00 78.31 149 ALA A N 1
ATOM 1130 C CA . ALA A 1 149 ? 6.108 -8.960 -12.648 1.00 78.31 149 ALA A CA 1
ATOM 1131 C C . ALA A 1 149 ? 5.829 -10.454 -12.831 1.00 78.31 149 ALA A C 1
ATOM 1133 O O . ALA A 1 149 ? 5.999 -11.015 -13.921 1.00 78.31 149 ALA A O 1
ATOM 1134 N N . LEU A 1 150 ? 5.401 -11.085 -11.748 1.00 72.88 150 LEU A N 1
ATOM 1135 C CA . LEU A 1 150 ? 5.071 -12.495 -11.669 1.00 72.88 150 LEU A CA 1
ATOM 11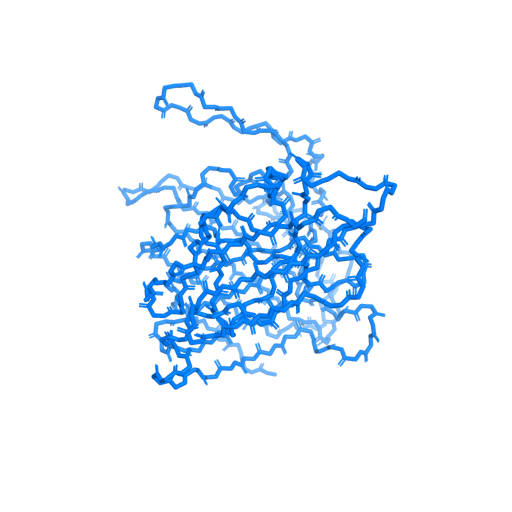36 C C . LEU A 1 150 ? 3.558 -12.652 -11.502 1.00 72.88 150 LEU A C 1
ATOM 1138 O O . LEU A 1 150 ? 2.878 -11.775 -10.974 1.00 72.88 150 LEU A O 1
ATOM 1142 N N . TYR A 1 151 ? 3.033 -13.806 -11.902 1.00 68.19 151 TYR A N 1
ATOM 1143 C CA . TYR A 1 151 ? 1.679 -14.183 -11.511 1.00 68.19 151 TYR A CA 1
ATOM 1144 C C . TYR A 1 151 ? 1.669 -14.541 -10.022 1.00 68.19 151 TYR A C 1
ATOM 1146 O O . TYR A 1 151 ? 2.526 -15.321 -9.587 1.00 68.19 151 TYR A O 1
ATOM 1154 N N . PRO A 1 152 ? 0.716 -14.018 -9.234 1.00 61.97 152 PRO A N 1
ATOM 1155 C CA . PRO A 1 152 ? 0.495 -14.501 -7.880 1.00 61.97 152 PRO A CA 1
ATOM 1156 C C . PRO A 1 152 ? 0.202 -16.008 -7.880 1.00 61.97 152 PRO A C 1
ATOM 1158 O O . PRO A 1 152 ? -0.461 -16.538 -8.774 1.00 61.97 152 PRO A O 1
ATOM 1161 N N . LEU A 1 153 ? 0.690 -16.711 -6.855 1.00 56.59 153 LEU A N 1
ATOM 1162 C CA . LEU A 1 153 ? 0.552 -18.170 -6.715 1.00 56.59 153 LEU A CA 1
ATOM 1163 C C . LEU A 1 153 ? -0.894 -18.607 -6.435 1.00 56.59 153 LEU A C 1
ATOM 1165 O O . LEU A 1 153 ? -1.183 -19.801 -6.402 1.00 56.59 153 LEU A O 1
ATOM 1169 N N . ASP A 1 154 ? -1.801 -17.651 -6.236 1.00 52.03 154 ASP A N 1
ATOM 1170 C CA . ASP A 1 154 ? -3.227 -17.907 -6.066 1.00 52.03 154 ASP A CA 1
ATOM 1171 C C . ASP A 1 154 ? -3.964 -18.256 -7.366 1.00 52.03 154 ASP A C 1
ATOM 1173 O O . ASP A 1 154 ? -5.086 -18.757 -7.305 1.00 52.03 154 ASP A O 1
ATOM 1177 N N . GLY A 1 155 ? -3.353 -18.002 -8.529 1.00 52.28 155 GLY A N 1
ATOM 1178 C CA . GLY A 1 155 ? -3.926 -18.284 -9.848 1.00 52.28 155 GLY A CA 1
ATOM 1179 C C . GLY A 1 155 ? -5.178 -17.470 -10.203 1.00 52.28 155 GLY A C 1
ATOM 1180 O O . GLY A 1 155 ? -5.745 -17.671 -11.275 1.00 52.28 155 GLY A O 1
ATOM 1181 N N . THR A 1 156 ? -5.620 -16.563 -9.331 1.00 53.22 156 THR A N 1
ATOM 1182 C CA . THR A 1 156 ? -6.836 -15.750 -9.500 1.00 53.22 156 THR A CA 1
ATOM 1183 C C . THR A 1 156 ? -6.528 -14.278 -9.730 1.00 53.22 156 THR A C 1
ATOM 1185 O O . THR A 1 156 ? -7.358 -13.551 -10.275 1.00 53.22 156 THR A O 1
ATOM 1188 N N . THR A 1 157 ? -5.343 -13.833 -9.322 1.00 56.81 157 THR A N 1
ATOM 1189 C CA . THR A 1 157 ? -4.908 -12.444 -9.438 1.00 56.81 157 THR A CA 1
ATOM 1190 C C . THR A 1 157 ? -4.074 -12.264 -10.711 1.00 56.81 157 THR A C 1
ATOM 1192 O O . THR A 1 157 ? -3.281 -13.127 -11.082 1.00 56.81 157 THR A O 1
ATOM 1195 N N . SER A 1 158 ? -4.274 -11.149 -11.422 1.00 64.62 158 SER A N 1
ATOM 1196 C CA . SER A 1 158 ? -3.456 -10.817 -12.601 1.00 64.62 158 SER A CA 1
ATOM 1197 C C . SER A 1 158 ? -2.017 -10.471 -12.194 1.00 64.62 158 SER A C 1
ATOM 1199 O O . SER A 1 158 ? -1.796 -9.955 -11.100 1.00 64.62 158 SER A O 1
ATOM 1201 N N . ASP A 1 159 ? -1.050 -10.715 -13.086 1.00 64.25 159 ASP A N 1
ATOM 1202 C CA . ASP A 1 159 ? 0.357 -10.292 -12.935 1.00 64.25 159 ASP A CA 1
ATOM 1203 C C . ASP A 1 159 ? 0.487 -8.771 -12.744 1.00 64.25 159 ASP A C 1
ATOM 1205 O O . ASP A 1 159 ? 1.389 -8.279 -12.065 1.00 64.25 159 ASP A O 1
ATOM 1209 N N . PHE A 1 160 ? -0.438 -8.024 -13.342 1.00 75.81 160 PHE A N 1
ATOM 1210 C CA . PHE A 1 160 ? -0.513 -6.576 -13.286 1.00 75.81 160 PHE A CA 1
ATOM 1211 C C . PHE A 1 160 ? -1.925 -6.093 -13.644 1.00 75.81 160 PHE A C 1
ATOM 1213 O O . PHE A 1 160 ? -2.585 -6.663 -14.516 1.00 75.81 160 PHE A O 1
ATOM 1220 N N . TYR A 1 161 ? -2.377 -4.993 -13.043 1.00 82.69 161 TYR A N 1
ATOM 1221 C CA . TYR A 1 161 ? -3.552 -4.263 -13.517 1.00 82.69 161 TYR A CA 1
ATOM 1222 C C . TYR A 1 161 ? -3.433 -2.759 -13.266 1.00 82.69 161 TYR A C 1
ATOM 1224 O O . TYR A 1 161 ? -2.703 -2.299 -12.389 1.00 82.69 161 TYR A O 1
ATOM 1232 N N . PHE A 1 162 ? -4.181 -1.983 -14.052 1.00 86.25 162 PHE A N 1
ATOM 1233 C CA . PHE A 1 162 ? -4.289 -0.539 -13.885 1.00 86.25 162 PHE A CA 1
ATOM 1234 C C . PHE A 1 162 ? -5.723 -0.136 -13.561 1.00 86.25 162 PHE A C 1
ATOM 1236 O O . PHE A 1 162 ? -6.689 -0.760 -13.998 1.00 86.25 162 PHE A O 1
ATOM 1243 N N . THR A 1 163 ? -5.876 0.928 -12.784 1.00 87.94 163 THR A N 1
ATOM 1244 C CA . THR A 1 163 ? -7.171 1.528 -12.465 1.00 87.94 163 THR A CA 1
ATOM 1245 C C . THR A 1 163 ? -7.087 3.028 -12.637 1.00 87.94 163 THR A C 1
ATOM 1247 O O . THR A 1 163 ? -6.227 3.675 -12.052 1.00 87.94 163 THR A O 1
ATOM 1250 N N . ILE A 1 164 ? -8.004 3.594 -13.412 1.00 90.94 164 ILE A N 1
ATOM 1251 C CA . ILE A 1 164 ? -8.143 5.045 -13.520 1.00 90.94 164 ILE A CA 1
ATOM 1252 C C . ILE A 1 164 ? -8.996 5.509 -12.340 1.00 90.94 164 ILE A C 1
ATOM 1254 O O . ILE A 1 164 ? -10.154 5.106 -12.214 1.00 90.94 164 ILE A O 1
ATOM 1258 N N . LEU A 1 165 ? -8.424 6.329 -11.461 1.00 90.00 165 LEU A N 1
ATOM 1259 C CA . LEU A 1 165 ? -9.155 6.916 -10.345 1.00 90.00 165 LEU A CA 1
ATOM 1260 C C . LEU A 1 165 ? -9.871 8.178 -10.824 1.00 90.00 165 LEU A C 1
ATOM 1262 O O . LEU A 1 165 ? -9.246 9.117 -11.312 1.00 90.00 165 LEU A O 1
ATOM 1266 N N . ASN A 1 166 ? -11.193 8.209 -10.665 1.00 92.69 166 ASN A N 1
ATOM 1267 C CA . ASN A 1 166 ? -11.938 9.458 -10.800 1.00 92.69 166 ASN A CA 1
ATOM 1268 C C . ASN A 1 166 ? -11.671 10.374 -9.591 1.00 92.69 166 ASN A C 1
ATOM 1270 O O . ASN A 1 166 ? -11.124 9.938 -8.577 1.00 92.69 166 ASN A O 1
ATOM 1274 N N . GLU A 1 167 ? -12.089 11.637 -9.675 1.00 91.56 167 GLU A N 1
ATOM 1275 C CA . GLU A 1 167 ? -11.826 12.627 -8.622 1.00 91.56 167 GLU A CA 1
ATOM 1276 C C . GLU A 1 167 ? -12.358 12.208 -7.245 1.00 91.56 167 GLU A C 1
ATOM 1278 O O . GLU A 1 167 ? -11.691 12.401 -6.230 1.00 91.56 167 GLU A O 1
ATOM 1283 N N . THR A 1 168 ? -13.547 11.603 -7.193 1.00 94.38 168 THR A N 1
ATOM 1284 C CA . THR A 1 168 ? -14.148 11.141 -5.935 1.00 94.38 168 THR A CA 1
ATOM 1285 C C . THR A 1 168 ? -13.351 9.999 -5.311 1.00 94.38 168 THR A C 1
ATOM 1287 O O . THR A 1 168 ? -13.143 9.984 -4.101 1.00 94.38 168 THR A O 1
ATOM 1290 N N . ALA A 1 169 ? -12.901 9.039 -6.120 1.00 92.31 169 ALA A N 1
ATOM 1291 C CA . ALA A 1 169 ? -12.081 7.925 -5.663 1.00 92.31 169 ALA A CA 1
ATOM 1292 C C . ALA A 1 169 ? -10.698 8.409 -5.215 1.00 92.31 169 ALA A C 1
ATOM 1294 O O . ALA A 1 169 ? -10.217 7.973 -4.174 1.00 92.31 169 ALA A O 1
ATOM 1295 N N . ALA A 1 170 ? -10.102 9.350 -5.952 1.00 92.75 170 ALA A N 1
ATOM 1296 C CA . ALA A 1 170 ? -8.785 9.891 -5.643 1.00 92.75 170 ALA A CA 1
ATOM 1297 C C . ALA A 1 170 ? -8.740 10.641 -4.298 1.00 92.75 170 ALA A C 1
ATOM 1299 O O . ALA A 1 170 ? -7.711 10.602 -3.633 1.00 92.75 170 ALA A O 1
ATOM 1300 N N . LYS A 1 171 ? -9.863 11.243 -3.877 1.00 95.62 171 LYS A N 1
ATOM 1301 C CA . LYS A 1 171 ? -10.053 11.942 -2.588 1.00 95.62 171 LYS A CA 1
ATOM 1302 C C . LYS A 1 171 ? -10.403 11.035 -1.412 1.00 95.62 171 LYS A C 1
ATOM 1304 O O . LYS A 1 171 ? -10.526 11.493 -0.276 1.00 95.62 171 LYS A O 1
ATOM 1309 N N . LYS A 1 172 ? -10.662 9.751 -1.658 1.00 96.69 172 LYS A N 1
ATOM 1310 C CA . LYS A 1 172 ? -11.246 8.876 -0.642 1.00 96.69 172 LYS A CA 1
ATOM 1311 C C . LYS A 1 172 ? -10.172 8.347 0.312 1.00 96.69 172 LYS A C 1
ATOM 1313 O O . LYS A 1 172 ? -9.522 7.351 0.021 1.00 96.69 172 LYS A O 1
ATOM 1318 N N . ALA A 1 173 ? -10.062 8.954 1.491 1.00 96.88 173 ALA A N 1
ATOM 1319 C CA . ALA A 1 173 ? -9.246 8.464 2.605 1.00 96.88 173 ALA A CA 1
ATOM 1320 C C . ALA A 1 173 ? -10.119 7.757 3.661 1.00 96.88 173 ALA A C 1
ATOM 1322 O O . ALA A 1 173 ? -10.583 8.352 4.637 1.00 96.88 173 ALA A O 1
ATOM 1323 N N . ALA A 1 174 ? -10.397 6.466 3.460 1.00 97.81 174 ALA A N 1
ATOM 1324 C CA . ALA A 1 174 ? -11.205 5.694 4.406 1.00 97.81 174 ALA A CA 1
ATOM 1325 C C . ALA A 1 174 ? -10.615 4.328 4.741 1.00 97.81 174 ALA A C 1
ATOM 1327 O O . ALA A 1 174 ? -10.166 3.628 3.836 1.00 97.81 174 ALA A O 1
ATOM 1328 N N . ILE A 1 175 ? -10.710 3.939 6.017 1.00 98.06 175 ILE A N 1
ATOM 1329 C CA . ILE A 1 175 ? -10.508 2.560 6.470 1.00 98.06 175 ILE A CA 1
ATOM 1330 C C . ILE A 1 175 ? -11.730 1.735 6.054 1.00 98.06 175 ILE A C 1
ATOM 1332 O O . ILE A 1 175 ? -12.872 2.161 6.225 1.00 98.06 175 ILE A O 1
ATOM 1336 N N . THR A 1 176 ? -11.479 0.566 5.472 1.00 97.19 176 THR A N 1
ATOM 1337 C CA . THR A 1 176 ? -12.497 -0.347 4.922 1.00 97.19 176 THR A CA 1
ATOM 1338 C C . THR A 1 176 ? -12.449 -1.734 5.553 1.00 97.19 176 THR A C 1
ATOM 1340 O O . THR A 1 176 ? -13.484 -2.389 5.631 1.00 97.19 176 THR A O 1
ATOM 1343 N N . ALA A 1 177 ? -11.292 -2.150 6.070 1.00 96.81 177 ALA A N 1
ATOM 1344 C CA . ALA A 1 177 ? -11.163 -3.311 6.938 1.00 96.81 177 ALA A CA 1
ATOM 1345 C C . ALA A 1 177 ? -10.079 -3.066 7.992 1.00 96.81 177 ALA A C 1
ATOM 1347 O O . ALA A 1 177 ? -9.143 -2.295 7.777 1.00 96.81 177 ALA A O 1
ATOM 1348 N N . PHE A 1 178 ? -10.227 -3.726 9.135 1.00 97.38 178 PHE A N 1
ATOM 1349 C CA . PHE A 1 178 ? -9.277 -3.689 10.237 1.00 97.38 178 PHE A CA 1
ATOM 1350 C C . PHE A 1 178 ? -9.249 -5.068 10.888 1.00 97.38 178 PHE A C 1
ATOM 1352 O O . PHE A 1 178 ? -10.274 -5.537 11.391 1.00 97.38 178 PHE A O 1
ATOM 1359 N N . THR A 1 179 ? -8.098 -5.729 10.856 1.00 96.62 179 THR A N 1
ATOM 1360 C CA . THR A 1 179 ? -7.913 -7.075 11.409 1.00 96.62 179 THR A CA 1
ATOM 1361 C C . THR A 1 179 ? -6.602 -7.154 12.180 1.00 96.62 179 THR A C 1
ATOM 1363 O O . THR A 1 179 ? -5.717 -6.318 12.021 1.00 96.62 179 THR A O 1
ATOM 1366 N N . PHE A 1 180 ? -6.491 -8.129 13.075 1.00 95.88 180 PHE A N 1
ATOM 1367 C CA . PHE A 1 180 ? -5.272 -8.429 13.826 1.00 95.88 180 PHE A CA 1
ATOM 1368 C C . PHE A 1 180 ? -5.393 -9.829 14.442 1.00 95.88 180 PHE A C 1
ATOM 1370 O O . PHE A 1 180 ? -6.480 -10.412 14.487 1.00 95.88 180 PHE A O 1
ATOM 1377 N N . ALA A 1 181 ? -4.284 -10.379 14.934 1.00 95.06 181 ALA A N 1
ATOM 1378 C CA . ALA A 1 181 ? -4.285 -11.682 15.594 1.00 95.06 181 ALA A CA 1
ATOM 1379 C C . ALA A 1 181 ? -5.146 -11.677 16.872 1.00 95.06 181 ALA A C 1
ATOM 1381 O O . ALA A 1 181 ? -5.032 -10.780 17.702 1.00 95.06 181 ALA A O 1
ATOM 1382 N N . ASN A 1 182 ? -5.959 -12.718 17.074 1.00 95.19 182 ASN A N 1
ATOM 1383 C CA . ASN A 1 182 ? -6.870 -12.854 18.221 1.00 95.19 182 ASN A CA 1
ATOM 1384 C C . ASN A 1 182 ? -8.017 -11.826 18.276 1.00 95.19 182 ASN A C 1
ATOM 1386 O O . ASN A 1 182 ? -8.587 -11.609 19.350 1.00 95.19 182 ASN A O 1
ATOM 1390 N N . ILE A 1 183 ? -8.371 -11.197 17.150 1.00 97.25 183 ILE A N 1
ATOM 1391 C CA . ILE A 1 183 ? -9.605 -10.410 17.045 1.00 97.25 183 ILE A CA 1
ATOM 1392 C C . ILE A 1 183 ? -10.837 -11.305 17.268 1.00 97.25 183 ILE A C 1
ATOM 1394 O O . ILE A 1 183 ? -10.896 -12.438 16.788 1.00 97.25 183 ILE A O 1
ATOM 1398 N N . VAL A 1 184 ? -11.825 -10.803 18.006 1.00 97.06 184 VAL A N 1
ATOM 1399 C CA . VAL A 1 184 ? -13.125 -11.456 18.206 1.00 97.06 184 VAL A CA 1
ATOM 1400 C C . VAL A 1 184 ? -14.144 -10.815 17.276 1.00 97.06 184 VAL A C 1
ATOM 1402 O O . VAL A 1 184 ? -14.453 -9.630 17.403 1.00 97.06 184 VAL A O 1
ATOM 1405 N N . GLY A 1 185 ? -14.692 -11.615 16.361 1.00 95.69 185 GLY A N 1
ATOM 1406 C CA . GLY A 1 185 ? -15.614 -11.125 15.340 1.00 95.69 185 GLY A CA 1
ATOM 1407 C C . GLY A 1 185 ? -14.949 -10.131 14.384 1.00 95.69 185 GLY A C 1
ATOM 1408 O O . GLY A 1 185 ? -13.740 -10.172 14.163 1.00 95.69 185 GLY A O 1
ATOM 1409 N N . ASN A 1 186 ? -15.755 -9.236 13.814 1.00 96.00 186 ASN A N 1
ATOM 1410 C CA . ASN A 1 186 ? -15.286 -8.199 12.897 1.00 96.00 186 ASN A CA 1
ATOM 1411 C C . ASN A 1 186 ? -15.142 -6.857 13.621 1.00 96.00 186 ASN A C 1
ATOM 1413 O O . ASN A 1 186 ? -15.937 -6.527 14.504 1.00 96.00 186 ASN A O 1
ATOM 1417 N N . ALA A 1 187 ? -14.177 -6.043 13.192 1.00 97.88 187 ALA A N 1
ATOM 1418 C CA . ALA A 1 187 ? -14.111 -4.650 13.609 1.00 97.88 187 ALA A CA 1
ATOM 1419 C C . ALA A 1 187 ? -15.356 -3.876 13.137 1.00 97.88 187 ALA A C 1
ATOM 1421 O O . ALA A 1 187 ? -15.835 -4.044 12.016 1.00 97.88 187 ALA A O 1
ATOM 1422 N N . THR A 1 188 ? -15.859 -2.989 13.989 1.00 98.44 188 THR A N 1
ATOM 1423 C CA . THR A 1 188 ? -16.896 -2.017 13.646 1.00 98.44 188 THR A CA 1
ATOM 1424 C C . THR A 1 188 ? -16.228 -0.764 13.097 1.00 98.44 188 THR A C 1
ATOM 1426 O O . THR A 1 188 ? -15.499 -0.075 13.807 1.00 98.44 188 THR A O 1
ATOM 1429 N N . ILE A 1 189 ? -16.486 -0.461 11.827 1.00 98.62 189 ILE A N 1
ATOM 1430 C CA . ILE A 1 189 ? -15.919 0.692 11.124 1.00 98.62 189 ILE A CA 1
ATOM 1431 C C . ILE A 1 189 ? -17.049 1.682 10.851 1.00 98.62 189 ILE A C 1
ATOM 1433 O O . ILE A 1 189 ? -18.001 1.365 10.139 1.00 98.62 189 ILE A O 1
ATOM 1437 N N . ASN A 1 190 ? -16.947 2.891 11.400 1.00 98.31 190 ASN A N 1
ATOM 1438 C CA . ASN A 1 190 ? -17.896 3.970 11.147 1.00 98.31 190 ASN A CA 1
ATOM 1439 C C . ASN A 1 190 ? -17.234 5.049 10.287 1.00 98.31 190 ASN A C 1
ATOM 1441 O O . ASN A 1 190 ? -16.478 5.888 10.776 1.00 98.31 190 ASN A O 1
ATOM 1445 N N . SER A 1 191 ? -17.555 5.047 8.993 1.00 96.25 191 SER A N 1
ATOM 1446 C CA . SER A 1 191 ? -16.979 5.979 8.020 1.00 96.25 191 SER A CA 1
ATOM 1447 C C . SER A 1 191 ? -17.419 7.428 8.178 1.00 96.25 191 SER A C 1
ATOM 1449 O O . SER A 1 191 ? -16.721 8.320 7.692 1.00 96.25 191 SER A O 1
ATOM 1451 N N . THR A 1 192 ? -18.557 7.669 8.827 1.00 96.44 192 THR A N 1
ATOM 1452 C CA . THR A 1 192 ? -19.065 9.021 9.088 1.00 96.44 192 THR A CA 1
ATOM 1453 C C . THR A 1 192 ? -18.378 9.620 10.308 1.00 96.44 192 THR A C 1
ATOM 1455 O O . THR A 1 192 ? -17.918 10.753 10.253 1.00 96.44 192 THR A O 1
ATOM 1458 N N . ALA A 1 193 ? -18.248 8.840 11.385 1.00 97.88 193 ALA A N 1
ATOM 1459 C CA . ALA A 1 193 ? -17.580 9.267 12.613 1.00 97.88 193 ALA A CA 1
ATOM 1460 C C . ALA A 1 193 ? -16.045 9.149 12.557 1.00 97.88 193 ALA A C 1
ATOM 1462 O O . ALA A 1 193 ? -15.377 9.609 13.478 1.00 97.88 193 ALA A O 1
ATOM 1463 N N . LYS A 1 194 ? -15.497 8.516 11.509 1.00 98.62 194 LYS A N 1
ATOM 1464 C CA . LYS A 1 194 ? -14.069 8.178 11.369 1.00 98.62 194 LYS A CA 1
ATOM 1465 C C . LYS A 1 194 ? -13.553 7.374 12.562 1.00 98.62 194 LYS A C 1
ATOM 1467 O O . LYS A 1 194 ? -12.501 7.666 13.123 1.00 98.62 194 LYS A O 1
ATOM 1472 N N . THR A 1 195 ? -14.307 6.361 12.979 1.00 98.62 195 THR A N 1
ATOM 1473 C CA . THR A 1 195 ? -13.927 5.499 14.105 1.00 98.62 195 THR A CA 1
ATOM 1474 C C . THR A 1 195 ? -13.811 4.044 13.684 1.00 98.62 195 THR A C 1
ATOM 1476 O O . THR A 1 195 ? -14.543 3.563 12.816 1.00 98.62 195 THR A O 1
ATOM 1479 N N . VAL A 1 196 ? -12.893 3.336 14.337 1.00 98.75 196 VAL A N 1
ATOM 1480 C CA . VAL A 1 196 ? -12.788 1.879 14.294 1.00 98.75 196 VAL A CA 1
ATOM 1481 C C . VAL A 1 196 ? -12.790 1.364 15.724 1.00 98.75 196 VAL A C 1
ATOM 1483 O O . VAL A 1 196 ? -11.958 1.768 16.539 1.00 98.75 196 VAL A O 1
ATOM 1486 N N . THR A 1 197 ? -13.712 0.459 16.030 1.00 98.44 197 THR A N 1
ATOM 1487 C CA . THR A 1 197 ? -13.729 -0.272 17.296 1.00 98.44 197 THR A CA 1
ATOM 1488 C C . THR A 1 197 ? -13.648 -1.766 17.036 1.00 98.44 197 THR A C 1
ATOM 1490 O O . THR A 1 197 ? -14.356 -2.306 16.192 1.00 98.44 197 THR A O 1
ATOM 1493 N N . ALA A 1 198 ? -12.781 -2.456 17.763 1.00 98.38 198 ALA A N 1
ATOM 1494 C CA . ALA A 1 198 ? -12.659 -3.907 17.691 1.00 98.38 198 ALA A CA 1
ATOM 1495 C C . ALA A 1 198 ? -12.509 -4.500 19.093 1.00 98.38 198 ALA A C 1
ATOM 1497 O O . ALA A 1 198 ? -12.314 -3.766 20.064 1.00 98.38 198 ALA A O 1
ATOM 1498 N N . THR A 1 199 ? -12.584 -5.823 19.193 1.00 98.38 199 THR A N 1
ATOM 1499 C CA . THR A 1 199 ? -12.410 -6.551 20.451 1.00 98.38 199 THR A CA 1
ATOM 1500 C C . THR A 1 199 ? -11.307 -7.584 20.276 1.00 98.38 199 THR A C 1
ATOM 1502 O O . THR A 1 199 ? -11.317 -8.334 19.302 1.00 98.38 199 THR A O 1
ATOM 1505 N N . VAL A 1 200 ? -10.347 -7.620 21.197 1.00 97.62 200 VAL A N 1
ATOM 1506 C CA . VAL A 1 200 ? -9.349 -8.697 21.283 1.00 97.62 200 VAL A CA 1
ATOM 1507 C C . VAL A 1 200 ? -9.848 -9.764 22.253 1.00 97.62 200 VAL A C 1
ATOM 1509 O O . VAL A 1 200 ? -10.467 -9.436 23.260 1.00 97.62 200 VAL A O 1
ATOM 1512 N N . SER A 1 201 ? -9.601 -11.040 21.962 1.00 96.81 201 SER A N 1
ATOM 1513 C CA . SER A 1 201 ? -9.980 -12.129 22.870 1.00 96.81 201 SER A CA 1
ATOM 1514 C C . SER A 1 201 ? -9.262 -12.022 24.220 1.00 96.81 201 SER A C 1
ATOM 1516 O O . SER A 1 201 ? -8.193 -11.416 24.317 1.00 96.81 201 SER A O 1
ATOM 1518 N N . SER A 1 202 ? -9.804 -12.675 25.247 1.00 92.75 202 SER A N 1
ATOM 1519 C CA . SER A 1 202 ? -9.224 -12.727 26.597 1.00 92.75 202 SER A CA 1
ATOM 1520 C C . SER A 1 202 ? -7.805 -13.312 26.659 1.00 92.75 202 SER A C 1
ATOM 1522 O O . SER A 1 202 ? -7.071 -13.031 27.601 1.00 92.75 202 SER A O 1
ATOM 1524 N N . ALA A 1 203 ? -7.399 -14.097 25.655 1.00 90.25 203 ALA A N 1
ATOM 1525 C CA . ALA A 1 203 ? -6.042 -14.628 25.527 1.00 90.25 203 ALA A CA 1
ATOM 1526 C C . ALA A 1 203 ? -5.051 -13.649 24.859 1.00 90.25 203 ALA A C 1
ATOM 1528 O O . ALA A 1 203 ? -3.844 -13.886 24.889 1.00 90.25 203 ALA A O 1
ATOM 1529 N N . GLY A 1 204 ? -5.540 -12.578 24.224 1.00 92.44 204 GLY A N 1
ATOM 1530 C CA . GLY A 1 204 ? -4.721 -11.543 23.588 1.00 92.44 204 GLY A CA 1
ATOM 1531 C C . GLY A 1 204 ? -4.551 -10.293 24.457 1.00 92.44 204 GLY A C 1
ATOM 1532 O O . GLY A 1 204 ? -5.090 -10.205 25.556 1.00 92.44 204 GLY A O 1
ATOM 1533 N N . SER A 1 205 ? -3.806 -9.305 23.949 1.00 94.69 205 SER A N 1
ATOM 1534 C CA . SER A 1 205 ? -3.567 -8.033 24.642 1.00 94.69 205 SER A CA 1
ATOM 1535 C C . SER A 1 205 ? -3.845 -6.834 23.745 1.00 94.69 205 SER A C 1
ATOM 1537 O O . SER A 1 205 ? -3.235 -6.692 22.687 1.00 94.69 205 SER A O 1
ATOM 1539 N N . ALA A 1 206 ? -4.696 -5.914 24.205 1.00 96.00 206 ALA A N 1
ATOM 1540 C CA . ALA A 1 206 ? -4.964 -4.657 23.506 1.00 96.00 206 ALA A CA 1
ATOM 1541 C C . ALA A 1 206 ? -3.780 -3.667 23.552 1.00 96.00 206 ALA A C 1
ATOM 1543 O O . ALA A 1 206 ? -3.763 -2.698 22.794 1.00 96.00 206 ALA A O 1
ATOM 1544 N N . THR A 1 207 ? -2.777 -3.885 24.411 1.00 96.56 207 THR A N 1
ATOM 1545 C CA . THR A 1 207 ? -1.625 -2.974 24.549 1.00 96.56 207 THR A CA 1
ATOM 1546 C C . THR A 1 207 ? -0.504 -3.227 23.545 1.00 96.56 207 THR A C 1
ATOM 1548 O O . THR A 1 207 ? 0.417 -2.418 23.449 1.00 96.56 207 THR A O 1
ATOM 1551 N N . SER A 1 208 ? -0.585 -4.319 22.783 1.00 95.81 208 SER A N 1
ATOM 1552 C CA . SER A 1 208 ? 0.414 -4.708 21.788 1.00 95.81 208 SER A CA 1
ATOM 1553 C C . SER A 1 208 ? -0.267 -5.371 20.590 1.00 95.81 208 SER A C 1
ATOM 1555 O O . SER A 1 208 ? -0.194 -6.587 20.414 1.00 95.81 208 SER A O 1
ATOM 1557 N N . ILE A 1 209 ? -0.942 -4.566 19.773 1.00 97.44 209 ILE A N 1
ATOM 1558 C CA . ILE A 1 209 ? -1.644 -5.014 18.569 1.00 97.44 209 ILE A CA 1
ATOM 1559 C C . ILE A 1 209 ? -0.847 -4.621 17.333 1.00 97.44 209 ILE A C 1
ATOM 1561 O O . ILE A 1 209 ? -0.492 -3.457 17.184 1.00 97.44 209 ILE A O 1
ATOM 1565 N N . THR A 1 210 ? -0.625 -5.578 16.437 1.00 95.44 210 THR A N 1
ATOM 1566 C CA . THR A 1 210 ? -0.114 -5.356 15.079 1.00 95.44 210 THR A CA 1
ATOM 1567 C C . THR A 1 210 ? -1.298 -5.455 14.111 1.00 95.44 210 THR A C 1
ATOM 1569 O O . THR A 1 210 ? -1.718 -6.573 13.799 1.00 95.44 210 THR A O 1
ATOM 1572 N N . PRO A 1 211 ? -1.926 -4.333 13.716 1.00 95.25 211 PRO A N 1
ATOM 1573 C CA . PRO A 1 211 ? -3.113 -4.368 12.878 1.00 95.25 211 PRO A CA 1
ATOM 1574 C C . PRO A 1 211 ? -2.766 -4.424 11.393 1.00 95.25 211 PRO A C 1
ATOM 1576 O O . PRO A 1 211 ? -1.828 -3.768 10.953 1.00 95.25 211 PRO A O 1
ATOM 1579 N N . HIS A 1 212 ? -3.593 -5.123 10.622 1.00 93.94 212 HIS A N 1
ATOM 1580 C CA . HIS A 1 212 ? -3.676 -4.978 9.174 1.00 93.94 212 HIS A CA 1
ATOM 1581 C C . HIS A 1 212 ? -4.878 -4.090 8.845 1.00 93.94 212 HIS A C 1
ATOM 1583 O O . HIS A 1 212 ? -6.025 -4.398 9.195 1.00 93.94 212 HIS A O 1
ATOM 1589 N N . ILE A 1 213 ? -4.611 -2.955 8.207 1.00 94.88 213 ILE A N 1
ATOM 1590 C CA . ILE A 1 213 ? -5.582 -1.904 7.916 1.00 94.88 213 ILE A CA 1
ATOM 1591 C C . ILE A 1 213 ? -5.744 -1.802 6.402 1.00 94.88 213 ILE A C 1
ATOM 1593 O O . ILE A 1 213 ? -4.882 -1.287 5.693 1.00 94.88 213 ILE A O 1
ATOM 1597 N N . THR A 1 214 ? -6.891 -2.245 5.896 1.00 93.69 214 THR A N 1
ATOM 1598 C CA . THR A 1 214 ? -7.243 -2.059 4.486 1.00 93.69 214 THR A CA 1
ATOM 1599 C C . THR A 1 214 ? -7.929 -0.716 4.314 1.00 93.69 214 THR A C 1
ATOM 1601 O O . THR A 1 214 ? -8.945 -0.432 4.956 1.00 93.69 214 THR A O 1
ATOM 1604 N N . VAL A 1 215 ? -7.420 0.106 3.406 1.00 95.19 215 VAL A N 1
ATOM 1605 C CA . VAL A 1 215 ? -7.963 1.434 3.111 1.00 95.19 215 VAL A CA 1
ATOM 1606 C C . VAL A 1 215 ? -8.557 1.503 1.706 1.00 95.19 215 VAL A C 1
ATOM 1608 O O . VAL A 1 215 ? -8.532 0.546 0.937 1.00 95.19 215 VAL A O 1
ATOM 1611 N N . SER A 1 216 ? -9.159 2.644 1.390 1.00 94.88 216 SER A N 1
ATOM 1612 C CA . SER A 1 216 ? -9.698 2.931 0.063 1.00 94.88 216 SER A CA 1
ATOM 1613 C C . SER A 1 216 ? -8.627 2.806 -1.020 1.00 94.88 216 SER A C 1
ATOM 1615 O O . SER A 1 216 ? -7.442 3.004 -0.778 1.00 94.88 216 SER A O 1
ATOM 1617 N N . LYS A 1 217 ? -9.051 2.465 -2.236 1.00 89.94 217 LYS A N 1
ATOM 1618 C CA . LYS A 1 217 ? -8.138 2.186 -3.344 1.00 89.94 217 LYS A CA 1
ATOM 1619 C C . LYS A 1 217 ? -7.224 3.380 -3.655 1.00 89.94 217 LYS A C 1
ATOM 1621 O O . LYS A 1 217 ? -7.717 4.489 -3.834 1.00 89.94 217 LYS A O 1
ATOM 1626 N N . GLY A 1 218 ? -5.915 3.134 -3.740 1.00 88.31 218 GLY A N 1
ATOM 1627 C CA . GLY A 1 218 ? -4.895 4.170 -3.947 1.00 88.31 218 GLY A CA 1
ATOM 1628 C C . GLY A 1 218 ? -4.600 5.038 -2.716 1.00 88.31 218 GLY A C 1
ATOM 1629 O O . GLY A 1 218 ? -3.763 5.930 -2.808 1.00 88.31 218 GLY A O 1
ATOM 1630 N N . ALA A 1 219 ? -5.273 4.793 -1.587 1.00 92.06 219 ALA A N 1
ATOM 1631 C CA . ALA A 1 219 ? -4.931 5.373 -0.296 1.00 92.06 219 ALA A CA 1
ATOM 1632 C C . ALA A 1 219 ? -3.949 4.467 0.462 1.00 92.06 219 ALA A C 1
ATOM 1634 O O . ALA A 1 219 ? -3.790 3.286 0.144 1.00 92.06 219 ALA A O 1
ATOM 1635 N N . TYR A 1 220 ? -3.339 5.009 1.510 1.00 91.06 220 TYR A N 1
ATOM 1636 C CA . TYR A 1 220 ? -2.503 4.276 2.461 1.00 91.06 220 TYR A CA 1
ATOM 1637 C C . TYR A 1 220 ? -2.628 4.897 3.854 1.00 91.06 220 TYR A C 1
ATOM 1639 O O . TYR A 1 220 ? -3.170 5.991 4.026 1.00 91.06 220 TYR A O 1
ATOM 1647 N N . VAL A 1 221 ? -2.145 4.180 4.863 1.00 92.94 221 VAL A N 1
ATOM 1648 C CA . VAL A 1 221 ? -2.072 4.686 6.235 1.00 92.94 221 VAL A CA 1
ATOM 1649 C C . VAL A 1 221 ? -0.704 5.334 6.421 1.00 92.94 221 VAL A C 1
ATOM 1651 O O . VAL A 1 221 ? 0.296 4.629 6.358 1.00 92.94 221 VAL A O 1
ATOM 1654 N N . SER A 1 222 ? -0.643 6.652 6.607 1.00 89.81 222 SER A N 1
ATOM 1655 C CA . SER A 1 222 ? 0.622 7.401 6.671 1.00 89.81 222 SER A CA 1
ATOM 1656 C C . SER A 1 222 ? 1.209 7.485 8.078 1.00 89.81 222 SER A C 1
ATOM 1658 O O . SER A 1 222 ? 2.423 7.583 8.229 1.00 89.81 222 SER A O 1
ATOM 1660 N N . SER A 1 223 ? 0.378 7.445 9.126 1.00 90.75 223 SER A N 1
ATOM 1661 C CA . SER A 1 223 ? 0.875 7.423 10.504 1.00 90.75 223 SER A CA 1
ATOM 1662 C C . SER A 1 223 ? -0.199 7.036 11.529 1.00 90.75 223 SER A C 1
ATOM 1664 O O . SER A 1 223 ? -1.261 7.658 11.535 1.00 90.75 223 SER A O 1
ATOM 1666 N N . PRO A 1 224 ? 0.071 6.090 12.445 1.00 93.19 224 PRO A N 1
ATOM 1667 C CA . PRO A 1 224 ? 1.111 5.064 12.340 1.00 93.19 224 PRO A CA 1
ATOM 1668 C C . PRO A 1 224 ? 0.890 4.156 11.124 1.00 93.19 224 PRO A C 1
ATOM 1670 O O . PRO A 1 224 ? -0.252 3.999 10.701 1.00 93.19 224 PRO A O 1
ATOM 1673 N N . TYR A 1 225 ? 1.936 3.535 10.577 1.00 89.75 225 TYR A N 1
ATOM 1674 C CA . TYR A 1 225 ? 1.766 2.606 9.460 1.00 89.75 225 TYR A CA 1
ATOM 1675 C C . TYR A 1 225 ? 0.955 1.374 9.873 1.00 89.75 225 TYR A C 1
ATOM 1677 O O . TYR A 1 225 ? 0.999 0.905 11.015 1.00 89.75 225 TYR A O 1
ATOM 1685 N N . SER A 1 226 ? 0.226 0.821 8.904 1.00 91.75 226 SER A N 1
ATOM 1686 C CA . SER A 1 226 ? -0.342 -0.517 9.040 1.00 91.75 226 SER A CA 1
ATOM 1687 C C . SER A 1 226 ? 0.779 -1.539 9.265 1.00 91.75 226 SER A C 1
ATOM 1689 O O . SER A 1 226 ? 1.873 -1.400 8.718 1.00 91.75 226 SER A O 1
ATOM 1691 N N . GLY A 1 227 ? 0.531 -2.541 10.103 1.00 90.19 227 GLY A N 1
ATOM 1692 C CA . GLY A 1 227 ? 1.533 -3.526 10.506 1.00 90.19 227 GLY A CA 1
ATOM 1693 C C . GLY A 1 227 ? 2.515 -3.046 11.583 1.00 90.19 227 GLY A C 1
ATOM 1694 O O . GLY A 1 227 ? 3.379 -3.819 11.994 1.00 90.19 227 GLY A O 1
ATOM 1695 N N . GLU A 1 228 ? 2.402 -1.816 12.096 1.00 90.12 228 GLU A N 1
ATOM 1696 C CA . GLU A 1 228 ? 3.152 -1.405 13.289 1.00 90.12 228 GLU A CA 1
ATOM 1697 C C . GLU A 1 228 ? 2.464 -1.867 14.578 1.00 90.12 228 GLU A C 1
ATOM 1699 O O . GLU A 1 228 ? 1.270 -1.649 14.782 1.00 90.12 228 GLU A O 1
ATOM 1704 N N . THR A 1 229 ? 3.232 -2.429 15.514 1.00 95.31 229 THR A N 1
ATOM 1705 C CA . THR A 1 229 ? 2.712 -2.759 16.846 1.00 95.31 229 THR A CA 1
ATOM 1706 C C . THR A 1 229 ? 2.392 -1.488 17.638 1.00 95.31 229 THR A C 1
ATOM 1708 O O . THR A 1 229 ? 3.268 -0.650 17.867 1.00 95.31 229 THR A O 1
ATOM 1711 N N . LYS A 1 230 ? 1.144 -1.350 18.099 1.00 96.62 230 LYS A N 1
ATOM 1712 C CA . LYS A 1 230 ? 0.659 -0.210 18.891 1.00 96.62 230 LYS A CA 1
ATOM 1713 C C . LYS A 1 230 ? -0.172 -0.649 20.091 1.00 96.62 230 LYS A C 1
ATOM 1715 O O . LYS A 1 230 ? -0.815 -1.699 20.089 1.00 96.62 230 LYS A O 1
ATOM 1720 N N . ASN A 1 231 ? -0.201 0.213 21.104 1.00 97.31 231 ASN A N 1
ATOM 1721 C CA . ASN A 1 231 ? -1.158 0.116 22.197 1.00 97.31 231 ASN A CA 1
ATOM 1722 C C . ASN A 1 231 ? -2.499 0.704 21.751 1.00 97.31 231 ASN A C 1
ATOM 1724 O O . ASN A 1 231 ? -2.630 1.916 21.621 1.00 97.31 231 ASN A O 1
ATOM 1728 N N . LEU A 1 232 ? -3.486 -0.164 21.541 1.00 97.75 232 LEU A N 1
ATOM 1729 C CA . LEU A 1 232 ? -4.839 0.207 21.131 1.00 97.75 232 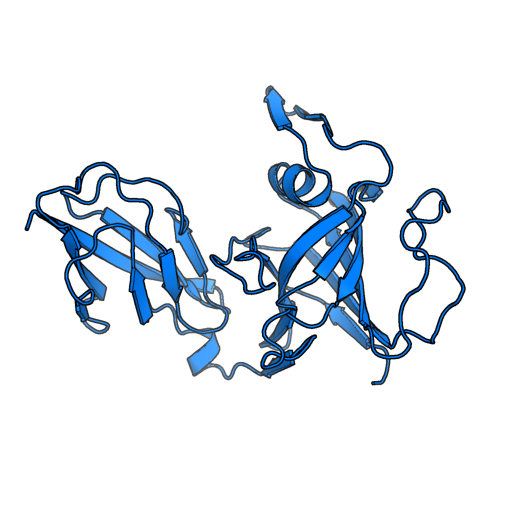LEU A CA 1
ATOM 1730 C C . LEU A 1 232 ? -5.872 0.019 22.251 1.00 97.75 232 LEU A C 1
ATOM 1732 O O . LEU A 1 232 ? -7.064 0.182 22.001 1.00 97.75 232 LEU A O 1
ATOM 1736 N N . ALA A 1 233 ? -5.448 -0.272 23.488 1.00 97.50 233 ALA A N 1
ATOM 1737 C CA . ALA A 1 233 ? -6.336 -0.280 24.658 1.00 97.50 233 ALA A CA 1
ATOM 1738 C C . ALA A 1 233 ? -6.936 1.118 24.916 1.00 97.50 233 ALA A C 1
ATOM 1740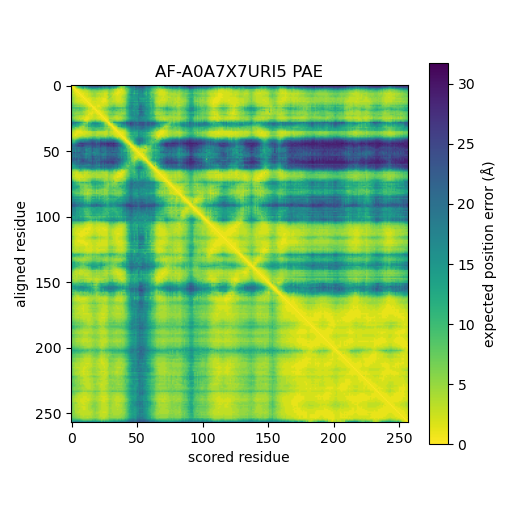 O O . ALA A 1 233 ? -8.040 1.270 25.448 1.00 97.50 233 ALA A O 1
ATOM 1741 N N . THR A 1 234 ? -6.207 2.149 24.488 1.00 95.94 234 THR A N 1
ATOM 1742 C CA . THR A 1 234 ? -6.645 3.540 24.394 1.00 95.94 234 THR A CA 1
ATOM 1743 C C . THR A 1 234 ? -6.856 3.940 22.938 1.00 95.94 234 THR A C 1
ATOM 1745 O O . THR A 1 234 ? -6.213 3.402 22.037 1.00 95.94 234 THR A O 1
ATOM 1748 N N . THR A 1 235 ? -7.726 4.925 22.706 1.00 98.00 235 THR A N 1
ATOM 1749 C CA . THR A 1 235 ? -7.934 5.485 21.367 1.00 98.00 235 THR A CA 1
ATOM 1750 C C . THR A 1 235 ? -6.624 6.028 20.799 1.00 98.00 235 THR A C 1
ATOM 1752 O O . THR A 1 235 ? -5.992 6.881 21.418 1.00 98.00 235 THR A O 1
ATOM 1755 N N . THR A 1 236 ? -6.256 5.548 19.616 1.00 98.44 236 THR A N 1
ATOM 1756 C CA . THR A 1 236 ? -5.094 5.992 18.843 1.00 98.44 236 THR A CA 1
ATOM 1757 C C . THR A 1 236 ? -5.565 6.569 17.515 1.00 98.44 236 THR A C 1
ATOM 1759 O O . THR A 1 236 ? -6.425 5.983 16.854 1.00 98.44 236 THR A O 1
ATOM 1762 N N . ASP A 1 237 ? -5.007 7.712 17.130 1.00 98.38 237 ASP A N 1
ATOM 1763 C CA . ASP A 1 237 ? -5.321 8.371 15.866 1.00 98.38 237 ASP A CA 1
ATOM 1764 C C . ASP A 1 237 ? -4.436 7.796 14.749 1.00 98.38 237 ASP A C 1
ATOM 1766 O O . ASP A 1 237 ? -3.214 7.757 14.876 1.00 98.38 237 ASP A O 1
ATOM 1770 N N . TYR A 1 238 ? -5.068 7.344 13.667 1.00 97.69 238 TYR A N 1
ATOM 1771 C CA . TYR A 1 238 ? -4.436 6.890 12.430 1.00 97.69 238 TYR A CA 1
ATOM 1772 C C . TYR A 1 238 ? -4.767 7.864 11.304 1.00 97.69 238 TYR A C 1
ATOM 1774 O O . TYR A 1 238 ? -5.932 8.189 11.090 1.00 97.69 238 TYR A O 1
ATOM 1782 N N . VAL A 1 239 ? -3.769 8.303 10.550 1.00 97.06 239 VAL A N 1
ATOM 1783 C CA . VAL A 1 239 ? -3.948 9.171 9.387 1.00 97.06 239 VAL A CA 1
ATOM 1784 C C . VAL A 1 239 ? -3.977 8.309 8.133 1.00 97.06 239 VAL A C 1
ATOM 1786 O O . VAL A 1 239 ? -3.030 7.580 7.844 1.00 97.06 239 VAL A O 1
ATOM 1789 N N . VAL A 1 240 ? -5.078 8.389 7.392 1.00 96.31 240 VAL A N 1
ATOM 1790 C CA . VAL A 1 240 ? -5.202 7.812 6.052 1.00 96.31 240 VAL A CA 1
ATOM 1791 C C . VAL A 1 240 ? -4.994 8.931 5.048 1.00 96.31 240 VAL A C 1
ATOM 1793 O O . VAL A 1 240 ? -5.675 9.953 5.116 1.00 96.31 240 VAL A O 1
ATOM 1796 N N . GLU A 1 241 ? -4.079 8.734 4.109 1.00 93.69 241 GLU A N 1
ATOM 1797 C CA . GLU A 1 241 ? -3.853 9.652 3.001 1.00 93.69 241 GLU A CA 1
ATOM 1798 C C . GLU A 1 241 ? -4.386 9.041 1.703 1.00 93.69 241 GLU A C 1
ATOM 1800 O O . GLU A 1 241 ? -4.064 7.904 1.354 1.00 93.69 241 GLU A O 1
ATOM 1805 N N . ALA A 1 242 ? -5.236 9.788 1.001 1.00 94.06 242 ALA A N 1
ATOM 1806 C CA . ALA A 1 242 ? -5.814 9.402 -0.276 1.00 94.06 242 ALA A CA 1
ATOM 1807 C C . ALA A 1 242 ? -4.815 9.569 -1.433 1.00 94.06 242 ALA A C 1
ATOM 1809 O O . ALA A 1 242 ? -3.757 10.195 -1.311 1.00 94.06 242 ALA A O 1
ATOM 1810 N N . ALA A 1 243 ? -5.186 9.053 -2.604 1.00 90.50 243 ALA A N 1
ATOM 1811 C CA . ALA A 1 243 ? -4.362 9.139 -3.806 1.00 90.50 243 ALA A CA 1
ATOM 1812 C C . ALA A 1 243 ? -4.024 10.595 -4.188 1.00 90.50 243 ALA A C 1
ATOM 1814 O O . ALA A 1 243 ? -2.911 10.875 -4.630 1.00 90.50 243 ALA A O 1
ATOM 1815 N N . ASP A 1 244 ? -4.947 11.536 -3.974 1.00 91.00 244 ASP A N 1
ATOM 1816 C CA . ASP A 1 244 ? -4.741 12.958 -4.265 1.00 91.00 244 ASP A CA 1
ATOM 1817 C C . ASP A 1 244 ? -4.019 13.745 -3.156 1.00 91.00 244 ASP A C 1
ATOM 1819 O O . ASP A 1 244 ? -3.771 14.935 -3.327 1.00 91.00 244 ASP A O 1
ATOM 1823 N N . GLY A 1 245 ? -3.670 13.093 -2.042 1.00 89.69 245 GLY A N 1
ATOM 1824 C CA . GLY A 1 245 ? -3.032 13.729 -0.886 1.00 89.69 245 GLY A CA 1
ATOM 1825 C C . GLY A 1 245 ? -4.002 14.209 0.196 1.00 89.69 245 GLY A C 1
ATOM 1826 O O . GLY A 1 245 ? -3.557 14.677 1.243 1.00 89.69 245 GLY A O 1
ATOM 1827 N N . THR A 1 246 ? -5.319 14.066 0.006 1.00 94.38 246 THR A N 1
ATOM 1828 C CA . THR A 1 246 ? -6.304 14.347 1.062 1.00 94.38 246 THR A CA 1
ATOM 1829 C C . THR A 1 246 ? -6.055 13.448 2.274 1.00 94.38 246 THR A C 1
ATOM 1831 O O . THR A 1 246 ? -5.974 12.228 2.137 1.00 94.38 246 THR A O 1
ATOM 1834 N N . LYS A 1 247 ? -5.974 14.037 3.471 1.00 95.88 247 LYS A N 1
ATOM 1835 C CA . LYS A 1 247 ? -5.738 13.324 4.736 1.00 95.88 247 LYS A CA 1
ATOM 1836 C C . LYS A 1 247 ? -7.004 13.265 5.580 1.00 95.88 247 LYS A C 1
ATOM 1838 O O . LYS A 1 247 ? -7.692 14.268 5.738 1.00 95.88 247 LYS A O 1
ATOM 1843 N N . GLU A 1 248 ? -7.268 12.104 6.166 1.00 98.06 248 GLU A N 1
ATOM 1844 C CA . GLU A 1 248 ? -8.369 11.873 7.103 1.00 98.06 248 GLU A CA 1
ATOM 1845 C C . GLU A 1 248 ? -7.857 11.146 8.346 1.00 98.06 248 GLU A C 1
ATOM 1847 O O . GLU A 1 248 ? -7.203 10.104 8.245 1.00 98.06 248 GLU A O 1
ATOM 1852 N N . THR A 1 249 ? -8.190 11.669 9.525 1.00 98.56 249 THR A N 1
ATOM 1853 C CA . THR A 1 249 ? -7.814 11.058 10.805 1.00 98.56 249 THR A CA 1
ATOM 1854 C C . THR A 1 249 ? -8.912 10.124 11.298 1.00 98.56 249 THR A C 1
ATOM 1856 O O . THR A 1 249 ? -10.063 10.522 11.467 1.00 98.56 249 THR A O 1
ATOM 1859 N N . TRP A 1 250 ? -8.533 8.884 11.588 1.00 98.69 250 TRP A N 1
ATOM 1860 C CA . TRP A 1 250 ? -9.381 7.816 12.091 1.00 98.69 250 TRP A CA 1
ATOM 1861 C C . TRP A 1 250 ? -9.016 7.448 13.526 1.00 98.69 250 TRP A C 1
ATOM 1863 O O . TRP A 1 250 ? -7.863 7.164 13.835 1.00 98.69 250 TRP A O 1
ATOM 1873 N N . LYS A 1 251 ? -10.012 7.402 14.407 1.00 98.62 251 LYS A N 1
ATOM 1874 C CA . LYS A 1 251 ? -9.845 7.037 15.817 1.00 98.62 251 LYS A CA 1
ATOM 1875 C C . LYS A 1 251 ? -10.035 5.538 15.994 1.00 98.62 251 LYS A C 1
ATOM 1877 O O . LYS A 1 251 ? -11.153 5.036 15.864 1.00 98.62 251 LYS A O 1
ATOM 1882 N N . VAL A 1 252 ? -8.959 4.828 16.307 1.00 98.75 252 VAL A N 1
ATOM 1883 C CA . VAL A 1 252 ? -8.947 3.369 16.452 1.00 98.75 252 VAL A CA 1
ATOM 1884 C C . VAL A 1 252 ? -8.833 2.991 17.923 1.00 98.75 252 VAL A C 1
ATOM 1886 O O . VAL A 1 252 ? -7.956 3.484 18.630 1.00 98.75 252 VAL A O 1
ATOM 1889 N N . LYS A 1 253 ? -9.702 2.091 18.388 1.00 98.25 253 LYS A N 1
ATOM 1890 C CA . LYS A 1 253 ? -9.640 1.516 19.737 1.00 98.25 253 LYS A CA 1
ATOM 1891 C C . LYS A 1 253 ? -9.954 0.021 19.709 1.00 98.25 253 LYS A C 1
ATOM 1893 O O . LYS A 1 253 ? -10.909 -0.413 19.069 1.00 98.25 253 LYS A O 1
ATOM 1898 N N . VAL A 1 254 ? -9.192 -0.752 20.471 1.00 98.38 254 VAL A N 1
ATOM 1899 C CA . VAL A 1 254 ? -9.429 -2.172 20.729 1.00 98.38 254 VAL A CA 1
ATOM 1900 C C . VAL A 1 254 ? -9.840 -2.346 22.189 1.00 98.38 254 VAL A C 1
ATOM 1902 O O . VAL A 1 254 ? -9.130 -1.939 23.106 1.00 98.38 254 VAL A O 1
ATOM 1905 N N . ASN A 1 255 ? -11.008 -2.939 22.414 1.00 96.94 255 ASN A N 1
ATOM 1906 C CA . ASN A 1 255 ? -11.485 -3.295 23.744 1.00 96.94 255 ASN A CA 1
ATOM 1907 C C . ASN A 1 255 ? -11.010 -4.704 24.114 1.00 96.94 255 ASN A C 1
ATOM 1909 O O . ASN A 1 255 ? -10.892 -5.575 23.251 1.00 96.94 255 ASN A O 1
ATOM 1913 N N . GLN A 1 256 ? -10.780 -4.928 25.403 1.00 94.38 256 GLN A N 1
ATOM 1914 C CA . GLN A 1 256 ? -10.559 -6.269 25.931 1.00 94.38 256 GLN A CA 1
ATOM 1915 C C . GLN A 1 256 ? -11.895 -7.023 25.973 1.00 94.38 256 GLN A C 1
ATOM 1917 O O . GLN A 1 256 ? -12.881 -6.478 26.476 1.00 94.38 256 GLN A O 1
ATOM 1922 N N . GLY A 1 257 ? -11.921 -8.230 25.405 1.00 86.44 257 GLY A N 1
ATOM 1923 C CA . GLY A 1 257 ? -13.049 -9.163 25.472 1.00 86.44 257 GLY A CA 1
ATOM 1924 C C . GLY A 1 257 ? -12.978 -10.118 26.649 1.00 86.44 257 GLY A C 1
ATOM 1925 O O . GLY A 1 257 ? -11.899 -10.209 27.284 1.00 86.44 257 GLY A O 1
#

Solvent-accessible surface area (backbone atoms only — not comparable to full-atom values): 13385 Å² total; per-residue (Å²): 117,83,65,48,74,43,55,28,42,35,39,29,39,14,57,43,77,82,45,29,43,56,68,44,64,40,74,50,42,93,67,39,78,45,28,40,47,33,44,35,58,33,63,65,27,81,62,39,47,57,44,94,84,70,45,76,61,38,84,60,46,55,56,83,34,35,36,35,40,42,38,37,30,60,65,46,70,68,50,54,28,67,42,19,36,52,49,71,46,79,59,86,96,43,78,48,76,48,60,69,50,60,94,78,37,75,28,70,32,13,42,37,37,31,28,78,84,39,35,37,41,41,27,37,18,28,42,29,46,29,63,57,51,74,44,86,49,99,90,33,50,34,38,38,44,54,33,37,34,34,65,24,75,73,77,77,55,65,36,57,53,74,46,78,52,51,74,72,50,23,50,32,38,41,78,75,44,58,47,48,87,55,52,50,82,75,49,47,70,38,81,86,79,30,36,35,42,36,34,26,33,73,90,48,57,33,62,66,36,48,37,43,61,42,50,31,74,71,29,39,43,75,37,65,48,56,62,48,75,37,57,24,61,47,78,37,71,32,33,24,30,10,57,72,63,40,73,34,71,30,41,33,31,27,41,82,83

Secondary structure (DSSP, 8-state):
---EEEEEEEEEEE-B-SSS-BS--EEEESS-SEEEEEEEEPP-BSS-EE-TTS-EEES-B-TTPEEEEEEEES--HHHHHHHH-SEEEEETTEEEEE--SPTT-EEEEEEEEEETTSEEEEEEEEEEES--EEEEETTEEEEEEEEEE---TTSSS-S-EEEEPPHHHHT---EEEEE-TTB-S--EEETTTTEEEEEE-TTS-TTSB--EEEESTT-EEEESPTT--B--SS-EEEEEE-TTS-EEEEEEEEEE-

Nearest PDB structures (foldseek):
  3hbz-assembly1_A  TM=8.455E-01  e=2.330E-05  Bacteroides thetaiotaomicron VPI-5482
  3owr-assembly3_C  TM=7.997E-01  e=3.834E-05  Bacteroides fragilis NCTC 9343
  8aa0-assembly1_T  TM=8.481E-01  e=1.295E-04  Bacteroides thetaiotaomicron VPI-5482
  8aa2-assembly1_G  TM=4.794E-01  e=5.772E-04  Bacteroides thetaiotaomicron VPI-5482
  8hqz-assembly1_L  TM=5.046E-01  e=2.778E-02  Escherichia phage DT57C

Foldseek 3Di:
DAKDKFKFQWKWKADDPVLLAGQATDTQDNGFVTKMKIKDQDQFDCLADADPVRHHQHRTDHNRKIKIKIKTFDTDLVVLCQLQPADWDDDPPDIDGDRPDDQRDKHWIWMWTAGPQQKIKTQSIKIWGSDWDWDQDPRGIMTMIMIMQDDRNVVPDDSIDIDRDDPVLQQFFAWDAKDWPQWDPGWDQDRVVLEIETEHELVDALAWTQMRTDTRPLKAWHPPHRRDTGRQCDWDWIWIAGNNRNIDIHTYHYHYD

pLDDT: mean 80.2, std 16.24, range [37.22, 98.75]